Protein AF-A0A958FRI6-F1 (afdb_monomer)

Radius of gyration: 64.49 Å; Cα contacts (8 Å, |Δi|>4): 118; chains: 1; bounding box: 167×29×172 Å

pLDDT: mean 87.48, std 16.34, range [39.34, 98.06]

Nearest PDB structures (foldseek):
  3zx6-assembly1_B  TM=6.715E-01  e=2.397E-08  Archaeoglobus fulgidus DSM 4304
  8c5v-assembly1_I  TM=6.993E-01  e=5.285E-07  Escherichia coli
  3ja6-assembly1_H  TM=6.906E-01  e=2.066E-07  Escherichia coli
  5xg2-assembly1_A  TM=8.105E-01  e=3.377E-01  Pyrococcus yayanosii CH1
  7a0g-assembly1_FFF  TM=5.303E-01  e=4.451E-01  Serratia marcescens

Structure (mmCIF, N/CA/C/O backbone):
data_AF-A0A958FRI6-F1
#
_entry.id   AF-A0A958FRI6-F1
#
loop_
_atom_site.group_PDB
_atom_site.id
_atom_site.type_symbol
_atom_site.label_atom_id
_atom_site.label_alt_id
_atom_site.label_comp_id
_atom_site.label_asym_id
_atom_site.label_entity_id
_atom_site.label_seq_id
_atom_site.pdbx_PDB_ins_code
_atom_site.Cartn_x
_atom_site.Cartn_y
_atom_site.Cartn_z
_atom_site.occupancy
_atom_site.B_iso_or_equiv
_atom_site.auth_seq_id
_atom_site.auth_comp_id
_atom_site.auth_asym_id
_atom_site.auth_atom_id
_atom_site.pdbx_PDB_model_num
ATOM 1 N N . SER A 1 1 ? -9.838 -0.264 24.847 1.00 72.81 1 SER A N 1
ATOM 2 C CA . SER A 1 1 ? -10.302 -0.648 23.496 1.00 72.81 1 SER A CA 1
ATOM 3 C C . SER A 1 1 ? -10.501 0.544 22.576 1.00 72.81 1 SER A C 1
ATOM 5 O O . SER A 1 1 ? -9.939 0.518 21.491 1.00 72.81 1 SER A O 1
ATOM 7 N N . ALA A 1 2 ? -11.212 1.600 23.000 1.00 81.62 2 ALA A N 1
ATOM 8 C CA . ALA A 1 2 ? -11.396 2.811 22.186 1.00 81.62 2 ALA A CA 1
ATOM 9 C C . ALA A 1 2 ? -10.068 3.482 21.772 1.00 81.62 2 ALA A C 1
ATOM 11 O O . ALA A 1 2 ? -9.892 3.835 20.614 1.00 81.62 2 ALA A O 1
ATOM 12 N N . GLU A 1 3 ? -9.088 3.561 22.678 1.00 81.62 3 GLU A N 1
ATOM 13 C CA . GLU A 1 3 ? -7.762 4.127 22.373 1.00 81.62 3 GLU A CA 1
ATOM 14 C C . GLU A 1 3 ? -7.004 3.328 21.295 1.00 81.62 3 GLU A C 1
ATOM 16 O O . GLU A 1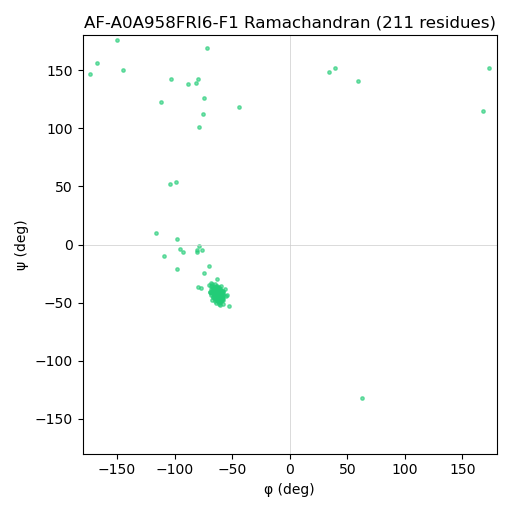 3 ? -6.505 3.900 20.329 1.00 81.62 3 GLU A O 1
ATOM 21 N N . ASN A 1 4 ? -7.007 1.992 21.385 1.00 86.56 4 ASN A N 1
ATOM 22 C CA . ASN A 1 4 ? -6.413 1.127 20.357 1.00 86.56 4 ASN A CA 1
ATOM 23 C C . ASN A 1 4 ? -7.127 1.265 19.004 1.00 86.56 4 ASN A C 1
ATOM 25 O O . ASN A 1 4 ? -6.480 1.195 17.959 1.00 86.56 4 ASN A O 1
ATOM 29 N N . ALA A 1 5 ? -8.449 1.458 19.012 1.00 88.81 5 ALA A N 1
ATOM 30 C CA . ALA A 1 5 ? -9.220 1.694 17.799 1.00 88.81 5 ALA A CA 1
ATOM 31 C C . ALA A 1 5 ? -8.853 3.050 17.171 1.00 88.81 5 ALA A C 1
ATOM 33 O O . ALA A 1 5 ? -8.499 3.087 15.999 1.00 88.81 5 ALA A O 1
ATOM 34 N N . ALA A 1 6 ? -8.793 4.133 17.950 1.00 85.06 6 ALA A N 1
ATOM 35 C CA . ALA A 1 6 ? -8.356 5.446 17.462 1.00 85.06 6 ALA A CA 1
ATOM 36 C C . ALA A 1 6 ? -6.923 5.421 16.888 1.00 85.06 6 ALA A C 1
ATOM 38 O O . ALA A 1 6 ? -6.638 6.004 15.838 1.00 85.06 6 ALA A O 1
ATOM 39 N N . HIS A 1 7 ? -6.014 4.686 17.535 1.00 88.94 7 HIS A N 1
ATOM 40 C CA . HIS A 1 7 ? -4.658 4.494 17.023 1.00 88.94 7 HIS A CA 1
ATOM 41 C C . HIS A 1 7 ? -4.650 3.715 15.695 1.00 88.94 7 HIS A C 1
ATOM 43 O O . HIS A 1 7 ? -3.925 4.063 14.764 1.00 88.94 7 HIS A O 1
ATOM 49 N N . THR A 1 8 ? -5.482 2.679 15.579 1.00 89.75 8 THR A N 1
ATOM 50 C CA . THR A 1 8 ? -5.611 1.874 14.353 1.00 89.75 8 THR A CA 1
ATOM 51 C C . THR A 1 8 ? -6.230 2.679 13.205 1.00 89.75 8 THR A C 1
ATOM 53 O O . THR A 1 8 ? -5.767 2.567 12.073 1.00 89.75 8 THR A O 1
ATOM 56 N N . GLU A 1 9 ? -7.213 3.536 13.486 1.00 86.94 9 GLU A N 1
ATOM 57 C CA . GLU A 1 9 ? -7.795 4.476 12.518 1.00 86.94 9 GLU A CA 1
ATOM 58 C C . GLU A 1 9 ? -6.724 5.420 11.958 1.00 86.94 9 GLU A C 1
ATOM 60 O O . GLU A 1 9 ? -6.588 5.557 10.743 1.00 86.94 9 GLU A O 1
ATOM 65 N N . THR A 1 10 ? -5.902 5.998 12.839 1.00 89.19 10 THR A N 1
ATOM 66 C CA . THR A 1 10 ? -4.797 6.886 12.447 1.00 89.19 10 THR A CA 1
ATOM 67 C C . THR A 1 10 ? -3.789 6.161 11.550 1.00 89.19 10 THR A C 1
ATOM 69 O O . THR A 1 10 ? -3.347 6.700 10.535 1.00 89.19 10 THR A O 1
ATOM 72 N N . ILE A 1 11 ? -3.437 4.914 11.888 1.00 91.44 11 ILE A N 1
ATOM 73 C CA . ILE A 1 11 ? -2.569 4.086 11.040 1.00 91.44 11 ILE A CA 1
ATOM 74 C C . ILE A 1 11 ? -3.212 3.874 9.668 1.00 91.44 11 ILE A C 1
ATOM 76 O O . ILE A 1 11 ? -2.544 4.075 8.659 1.00 91.44 11 ILE A O 1
ATOM 80 N N . ALA A 1 12 ? -4.488 3.492 9.612 1.00 90.62 12 ALA A N 1
ATOM 81 C CA . ALA A 1 12 ? -5.176 3.229 8.351 1.00 90.62 12 ALA A CA 1
ATOM 82 C C . ALA A 1 12 ? -5.229 4.476 7.448 1.00 90.62 12 ALA A C 1
ATOM 84 O O . ALA A 1 12 ? -4.953 4.375 6.253 1.00 90.62 12 ALA A O 1
ATOM 85 N N . GLN A 1 13 ? -5.478 5.660 8.018 1.00 88.94 13 GLN A N 1
ATOM 86 C CA . GLN A 1 13 ? -5.423 6.934 7.292 1.00 88.94 13 GLN A CA 1
ATOM 87 C C . GLN A 1 13 ? -4.023 7.217 6.729 1.00 88.94 13 GLN A C 1
ATOM 89 O O . GLN A 1 13 ? -3.882 7.530 5.547 1.00 88.94 13 GLN A O 1
ATOM 94 N N . ASN A 1 14 ? -2.976 7.041 7.542 1.00 91.44 14 ASN A N 1
ATOM 95 C CA . ASN A 1 14 ? -1.592 7.229 7.098 1.00 91.44 14 ASN A CA 1
ATOM 96 C C . ASN A 1 14 ? -1.201 6.245 5.987 1.00 91.44 14 ASN A C 1
ATOM 98 O O . ASN A 1 14 ? -0.545 6.629 5.020 1.00 91.44 14 ASN A O 1
ATOM 102 N N . VAL A 1 15 ? -1.618 4.980 6.099 1.00 91.81 15 VAL A N 1
ATOM 103 C CA . VAL A 1 15 ? -1.368 3.969 5.065 1.00 91.81 15 VAL A CA 1
ATOM 104 C C . VAL A 1 15 ? -2.102 4.327 3.773 1.00 91.81 15 VAL A C 1
ATOM 106 O O . VAL A 1 15 ? -1.489 4.234 2.714 1.00 91.81 15 VAL A O 1
ATOM 109 N N . SER A 1 16 ? -3.359 4.784 3.839 1.00 90.88 16 SER A N 1
ATOM 110 C CA . SER A 1 16 ? -4.098 5.249 2.654 1.00 90.88 16 SER A CA 1
ATOM 111 C C . SER A 1 16 ? -3.372 6.409 1.963 1.00 90.88 16 SER A C 1
ATOM 113 O O . SER A 1 16 ? -3.114 6.359 0.759 1.00 90.88 16 SER A O 1
ATOM 115 N N . GLN A 1 17 ? -2.918 7.402 2.736 1.00 90.81 17 GLN A N 1
ATOM 116 C CA . GLN A 1 17 ? -2.156 8.532 2.206 1.00 90.81 17 GLN A CA 1
ATOM 117 C C . GLN A 1 17 ? -0.846 8.083 1.540 1.00 90.81 17 GLN A C 1
ATOM 119 O O . GLN A 1 17 ? -0.533 8.513 0.430 1.00 90.81 17 GLN A O 1
ATOM 124 N N . HIS A 1 18 ? -0.078 7.202 2.186 1.00 91.50 18 HIS A N 1
ATOM 125 C CA . HIS A 1 18 ? 1.163 6.669 1.618 1.00 91.50 18 HIS A CA 1
ATOM 126 C C . HIS A 1 18 ? 0.915 5.827 0.362 1.00 91.50 18 HIS A C 1
ATOM 128 O O . HIS A 1 18 ? 1.682 5.918 -0.595 1.00 91.50 18 HIS A O 1
ATOM 134 N N . ALA A 1 19 ? -0.152 5.030 0.344 1.00 91.25 19 ALA A N 1
ATOM 135 C CA . ALA A 1 19 ? -0.536 4.238 -0.815 1.00 91.25 19 ALA A CA 1
ATOM 136 C C . ALA A 1 19 ? -0.968 5.130 -1.990 1.00 91.25 19 ALA A C 1
ATOM 138 O O . ALA A 1 19 ? -0.608 4.838 -3.127 1.00 91.25 19 ALA A O 1
ATOM 139 N N . SER A 1 20 ? -1.659 6.244 -1.718 1.00 90.31 20 SER A N 1
ATOM 140 C CA . SER A 1 20 ? -2.021 7.253 -2.722 1.00 90.31 20 SER A CA 1
ATOM 141 C C . SER A 1 20 ? -0.782 7.872 -3.374 1.00 90.31 20 SER A C 1
ATOM 143 O O . SER A 1 20 ? -0.617 7.808 -4.593 1.00 90.31 20 SER A O 1
ATOM 145 N N . VAL A 1 21 ? 0.164 8.355 -2.558 1.00 93.38 21 VAL A N 1
ATOM 146 C CA . VAL A 1 21 ? 1.451 8.893 -3.039 1.00 93.38 21 VAL A CA 1
ATOM 147 C C . VAL A 1 21 ? 2.243 7.831 -3.813 1.00 93.38 21 VAL A C 1
ATOM 149 O O . VAL A 1 21 ? 2.833 8.120 -4.854 1.00 93.38 21 VAL A O 1
ATOM 152 N N . GLY A 1 22 ? 2.231 6.580 -3.344 1.00 93.19 22 GLY A N 1
ATOM 153 C CA . GLY A 1 22 ? 2.825 5.450 -4.059 1.00 93.19 22 GLY A CA 1
ATOM 154 C C . GLY A 1 22 ? 2.177 5.212 -5.427 1.00 93.19 22 GLY A C 1
ATOM 155 O O . GLY A 1 22 ? 2.884 4.980 -6.406 1.00 93.19 22 GLY A O 1
ATOM 156 N N . GLY A 1 23 ? 0.851 5.329 -5.518 1.00 92.44 23 GLY A N 1
ATOM 157 C CA . GLY A 1 23 ? 0.100 5.224 -6.768 1.00 92.44 23 GLY A CA 1
ATOM 158 C C . GLY A 1 23 ? 0.472 6.316 -7.768 1.00 92.44 23 GLY A C 1
ATOM 159 O O . GLY A 1 23 ? 0.722 6.022 -8.938 1.00 92.44 23 GLY A O 1
ATOM 160 N N . GLU A 1 24 ? 0.603 7.561 -7.311 1.00 92.44 24 GLU A N 1
ATOM 161 C CA . GLU A 1 24 ? 1.083 8.670 -8.143 1.00 92.44 24 GLU A CA 1
ATOM 162 C C . GLU A 1 24 ? 2.504 8.422 -8.671 1.00 92.44 24 GLU A C 1
ATOM 164 O O . GLU A 1 24 ? 2.761 8.597 -9.865 1.00 92.44 24 GLU A O 1
ATOM 169 N N . ALA A 1 25 ? 3.418 7.950 -7.819 1.00 94.94 25 ALA A N 1
ATOM 170 C CA . ALA A 1 25 ? 4.788 7.623 -8.215 1.00 94.94 25 ALA A CA 1
ATOM 171 C C . ALA A 1 25 ? 4.845 6.496 -9.265 1.00 94.94 25 ALA A C 1
ATOM 173 O O . ALA A 1 25 ? 5.645 6.543 -10.207 1.00 94.94 25 ALA A O 1
ATOM 174 N N . VAL A 1 26 ? 3.967 5.495 -9.152 1.00 95.25 26 VAL A N 1
ATOM 175 C CA . VAL A 1 26 ? 3.823 4.433 -10.157 1.00 95.25 26 VAL A CA 1
ATOM 176 C C . VAL A 1 26 ? 3.342 5.010 -11.492 1.00 95.25 26 VAL A C 1
ATOM 178 O O . VAL A 1 26 ? 3.937 4.712 -12.529 1.00 95.25 26 VAL A O 1
ATOM 181 N N . MET A 1 27 ? 2.341 5.898 -11.491 1.00 92.19 27 MET A N 1
ATOM 182 C CA . MET A 1 27 ? 1.876 6.560 -12.720 1.00 92.19 27 MET A CA 1
ATOM 183 C C . MET A 1 27 ? 2.968 7.415 -13.379 1.00 92.19 27 MET A C 1
ATOM 185 O O . MET A 1 27 ? 3.132 7.387 -14.602 1.00 92.19 27 MET A O 1
ATOM 189 N N . GLN A 1 28 ? 3.757 8.140 -12.583 1.00 94.69 28 GLN A N 1
ATOM 190 C CA . GLN A 1 28 ? 4.915 8.886 -13.084 1.00 94.69 28 GLN A CA 1
ATOM 191 C C . GLN A 1 28 ? 5.957 7.954 -13.714 1.00 94.69 28 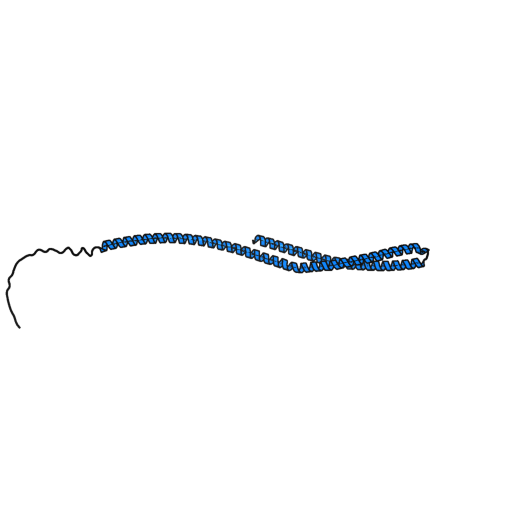GLN A C 1
ATOM 193 O O . GLN A 1 28 ? 6.491 8.257 -14.782 1.00 94.69 28 GLN A O 1
ATOM 198 N N . THR A 1 29 ? 6.193 6.791 -13.105 1.00 94.38 29 THR A N 1
ATOM 199 C CA . THR A 1 29 ? 7.113 5.774 -13.631 1.00 94.38 29 THR A CA 1
ATOM 200 C C . THR A 1 29 ? 6.635 5.225 -14.977 1.00 94.38 29 THR A C 1
ATOM 202 O O . THR A 1 29 ? 7.437 5.103 -15.904 1.00 94.38 29 THR A O 1
ATOM 205 N N . VAL A 1 30 ? 5.333 4.958 -15.133 1.00 94.81 30 VAL A N 1
ATOM 206 C CA . VAL A 1 30 ? 4.741 4.544 -16.421 1.00 94.81 30 VAL A CA 1
ATOM 207 C C . VAL A 1 30 ? 4.965 5.610 -17.493 1.00 94.81 30 VAL A C 1
ATOM 209 O O . VAL A 1 30 ? 5.387 5.287 -18.604 1.00 94.81 30 VAL A O 1
ATOM 212 N N . SER A 1 31 ? 4.729 6.884 -17.165 1.00 95.50 31 SER A N 1
ATOM 213 C CA . SER A 1 31 ? 4.961 8.000 -18.090 1.00 95.50 31 SER A CA 1
ATOM 214 C C . SER A 1 31 ? 6.427 8.075 -18.536 1.00 95.50 31 SER A C 1
ATOM 216 O O . SER A 1 31 ? 6.714 8.105 -19.735 1.00 95.50 31 SER A O 1
ATOM 218 N N . ALA A 1 32 ? 7.364 7.999 -17.585 1.00 95.88 32 ALA A N 1
ATOM 219 C CA . ALA A 1 32 ? 8.796 8.004 -17.871 1.00 95.88 32 ALA A CA 1
ATOM 220 C C . ALA A 1 32 ? 9.221 6.805 -18.738 1.00 95.88 32 ALA A C 1
ATOM 222 O O . ALA A 1 32 ? 9.984 6.966 -19.689 1.00 95.88 32 ALA A O 1
ATOM 223 N N . MET A 1 33 ? 8.690 5.608 -18.471 1.00 95.25 33 MET A N 1
ATOM 224 C CA . MET A 1 33 ? 8.969 4.417 -19.282 1.00 95.25 33 MET A CA 1
ATOM 225 C C . MET A 1 33 ? 8.445 4.551 -20.714 1.00 95.25 33 MET A C 1
ATOM 227 O O . MET A 1 33 ? 9.135 4.154 -21.653 1.00 95.25 33 MET A O 1
ATOM 231 N N . ARG A 1 34 ? 7.270 5.159 -20.917 1.00 95.06 34 ARG A N 1
ATOM 232 C CA . ARG A 1 34 ? 6.753 5.458 -22.265 1.00 95.06 34 ARG A CA 1
ATOM 233 C C . ARG A 1 34 ? 7.661 6.437 -23.011 1.00 95.06 34 ARG A C 1
ATOM 235 O O . ARG A 1 34 ? 7.893 6.267 -24.209 1.00 95.06 34 ARG A O 1
ATOM 242 N N . GLU A 1 35 ? 8.216 7.427 -22.314 1.00 96.56 35 GLU A N 1
ATOM 243 C CA . GLU A 1 35 ? 9.197 8.341 -22.902 1.00 96.56 35 GLU A CA 1
ATOM 244 C C . GLU A 1 35 ? 10.494 7.613 -23.284 1.00 96.56 35 GLU A C 1
ATOM 246 O O . GLU A 1 35 ? 11.027 7.84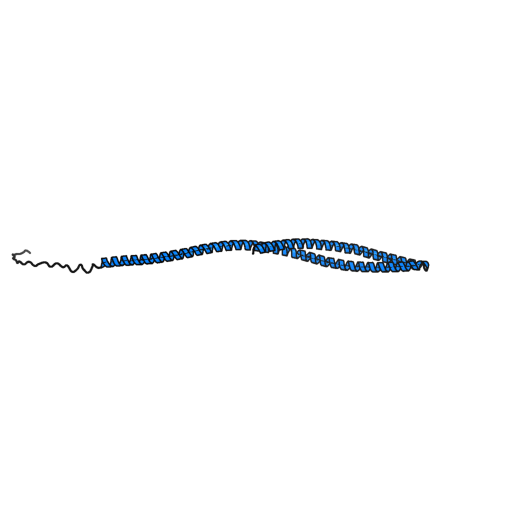3 -24.371 1.00 96.56 35 GLU A O 1
ATOM 251 N N . ILE A 1 36 ? 10.970 6.691 -22.439 1.00 95.50 36 ILE A N 1
ATOM 252 C CA . ILE A 1 36 ? 12.134 5.846 -22.736 1.00 95.50 36 ILE A CA 1
ATOM 253 C C . ILE A 1 36 ? 11.891 5.040 -24.014 1.00 95.50 36 ILE A C 1
ATOM 255 O O . ILE A 1 36 ? 12.704 5.134 -24.930 1.00 95.50 36 ILE A O 1
ATOM 259 N N . VAL A 1 37 ? 10.764 4.330 -24.132 1.00 96.12 37 VAL A N 1
ATOM 260 C CA . VAL A 1 37 ? 10.422 3.558 -25.345 1.00 96.12 37 VAL A CA 1
ATOM 261 C C . VAL A 1 37 ? 10.450 4.446 -26.593 1.00 96.12 37 VAL A C 1
ATOM 263 O O . VAL A 1 37 ? 11.038 4.083 -27.612 1.00 96.12 37 VAL A O 1
ATOM 266 N N . SER A 1 38 ? 9.880 5.652 -26.505 1.00 96.25 38 SER A N 1
ATOM 267 C CA . SER A 1 38 ? 9.892 6.619 -27.608 1.00 96.25 38 SER A CA 1
ATOM 268 C C . SER A 1 38 ? 11.318 7.027 -28.008 1.00 96.25 38 SER A C 1
ATOM 270 O O . SER A 1 38 ? 11.690 6.939 -29.182 1.00 96.25 38 SER A O 1
ATOM 272 N N . LYS A 1 39 ? 12.168 7.402 -27.040 1.00 96.75 39 LYS A N 1
ATOM 273 C CA . LYS A 1 39 ? 13.563 7.788 -27.317 1.00 96.75 39 LYS A CA 1
ATOM 274 C C . LYS A 1 39 ? 14.396 6.623 -27.855 1.00 96.75 39 LYS A C 1
ATOM 276 O O . LYS A 1 39 ? 15.193 6.818 -28.771 1.00 96.75 39 LYS A O 1
ATOM 281 N N . ILE A 1 40 ? 14.213 5.417 -27.325 1.00 97.12 40 ILE A N 1
ATOM 282 C CA . ILE A 1 40 ? 14.937 4.223 -27.772 1.00 97.12 40 ILE A CA 1
ATOM 283 C C . ILE A 1 40 ? 14.518 3.828 -29.192 1.00 97.12 40 ILE A C 1
ATOM 285 O O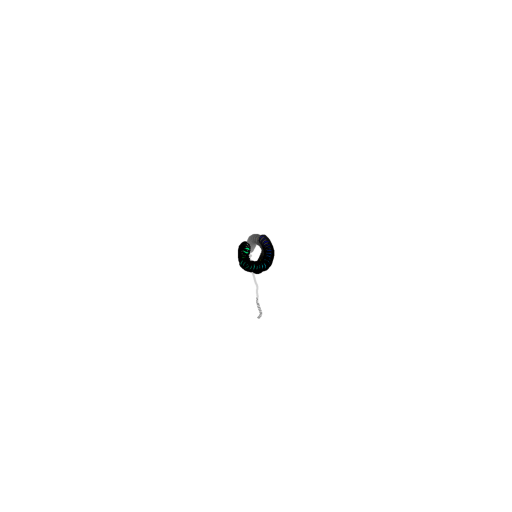 . ILE A 1 40 ? 15.374 3.440 -29.987 1.00 97.12 40 ILE A O 1
ATOM 289 N N . SER A 1 41 ? 13.245 4.007 -29.564 1.00 96.31 41 SER A N 1
ATOM 290 C CA . SER A 1 41 ? 12.793 3.822 -30.949 1.00 96.31 41 SER A CA 1
ATOM 291 C C . SER A 1 41 ? 13.541 4.739 -31.927 1.00 96.31 41 SER A C 1
ATOM 293 O O . SER A 1 41 ? 13.965 4.283 -32.989 1.00 96.31 41 SER A O 1
ATOM 295 N N . ILE A 1 42 ? 13.770 6.006 -31.557 1.00 97.38 42 ILE A N 1
ATOM 296 C CA . ILE A 1 42 ? 14.567 6.950 -32.361 1.00 97.38 42 ILE A CA 1
ATOM 297 C C . ILE A 1 42 ? 16.022 6.473 -32.468 1.00 97.38 42 ILE A C 1
ATOM 299 O O . ILE A 1 42 ? 16.599 6.487 -33.552 1.00 97.38 42 ILE A O 1
ATOM 303 N N . ILE A 1 43 ? 16.619 5.999 -31.370 1.00 97.00 43 ILE A N 1
ATOM 304 C CA . ILE A 1 43 ? 17.987 5.450 -31.381 1.00 97.00 43 ILE A CA 1
ATOM 305 C C . ILE A 1 43 ? 18.084 4.222 -32.297 1.00 97.00 43 ILE A C 1
ATOM 307 O O . ILE A 1 43 ? 19.046 4.101 -33.056 1.00 97.00 43 ILE A O 1
ATOM 311 N N . GLY A 1 44 ? 17.083 3.338 -32.276 1.00 97.06 44 GLY A N 1
ATOM 312 C CA . GLY A 1 44 ? 17.001 2.196 -33.186 1.00 97.06 44 GLY A CA 1
ATOM 313 C C . GLY A 1 44 ? 16.924 2.620 -34.656 1.00 97.06 44 GLY A C 1
ATOM 314 O O . GLY A 1 44 ? 17.582 2.021 -35.510 1.00 97.06 44 GLY A O 1
ATOM 315 N N . GLU A 1 45 ? 16.182 3.689 -34.961 1.00 97.25 45 GLU A N 1
ATOM 316 C CA . GLU A 1 45 ? 16.136 4.258 -36.309 1.00 97.25 45 GLU A CA 1
ATOM 317 C C . GLU A 1 45 ? 17.482 4.861 -36.734 1.00 97.25 45 GLU A C 1
ATOM 319 O O . GLU A 1 45 ? 17.939 4.590 -37.848 1.00 97.25 45 GLU A O 1
ATOM 324 N N . ILE A 1 46 ? 18.148 5.611 -35.850 1.00 97.56 46 ILE A N 1
ATOM 325 C CA . ILE A 1 46 ? 19.489 6.159 -36.101 1.00 97.56 46 ILE A CA 1
ATOM 326 C C . ILE A 1 46 ? 20.472 5.021 -36.385 1.00 97.56 46 ILE A C 1
ATOM 328 O O . ILE A 1 46 ? 21.176 5.064 -37.389 1.00 97.56 46 ILE A O 1
ATOM 332 N N . ALA A 1 47 ? 20.474 3.963 -35.569 1.00 97.94 47 ALA A N 1
ATOM 333 C CA . ALA A 1 47 ? 21.328 2.796 -35.782 1.00 97.94 47 ALA A CA 1
ATOM 334 C C . ALA A 1 47 ? 21.074 2.150 -37.156 1.00 97.94 47 ALA A C 1
ATOM 336 O O . ALA A 1 47 ? 22.016 1.850 -37.890 1.00 97.94 47 ALA A O 1
ATOM 337 N N . ARG A 1 48 ? 19.807 2.017 -37.570 1.00 97.25 48 ARG A N 1
ATOM 338 C CA . ARG A 1 48 ? 19.447 1.518 -38.906 1.00 97.25 48 ARG A CA 1
ATOM 339 C C . ARG A 1 48 ? 19.962 2.432 -40.025 1.00 97.25 48 ARG A C 1
ATOM 341 O O . ARG A 1 48 ? 20.469 1.935 -41.029 1.00 97.25 48 ARG A O 1
ATOM 348 N N . GLN A 1 49 ? 19.847 3.752 -39.876 1.00 98.00 49 GLN A N 1
ATOM 349 C CA . GLN A 1 49 ? 20.373 4.718 -40.847 1.00 98.00 49 GLN A CA 1
ATOM 350 C C . GLN A 1 49 ? 21.905 4.655 -40.934 1.00 98.00 49 GLN A C 1
ATOM 352 O O . GLN A 1 49 ? 22.452 4.603 -42.035 1.00 98.00 49 GLN A O 1
ATOM 357 N N . THR A 1 50 ? 22.601 4.573 -39.797 1.00 97.81 50 THR A N 1
ATOM 358 C CA . THR A 1 50 ? 24.059 4.391 -39.736 1.00 97.81 50 THR A CA 1
ATOM 359 C C . THR A 1 50 ? 24.488 3.090 -40.410 1.00 97.81 50 THR A C 1
ATOM 361 O O . THR A 1 50 ? 25.464 3.088 -41.157 1.00 97.81 50 THR A O 1
ATOM 364 N N . ASN A 1 51 ? 23.736 2.003 -40.219 1.00 96.62 51 ASN A N 1
ATOM 365 C CA . ASN A 1 51 ? 23.987 0.724 -40.883 1.00 96.62 51 ASN A CA 1
ATOM 366 C C . ASN A 1 51 ? 23.901 0.848 -42.417 1.00 96.62 51 ASN A C 1
ATOM 368 O O . ASN A 1 51 ? 24.773 0.359 -43.136 1.00 96.62 51 ASN A O 1
ATOM 372 N N . LEU A 1 52 ? 22.892 1.564 -42.930 1.00 96.31 52 LEU A N 1
ATOM 373 C CA . LEU A 1 52 ? 22.751 1.830 -44.368 1.00 96.31 52 LEU A CA 1
ATOM 374 C C . LEU A 1 52 ? 23.868 2.733 -44.913 1.00 96.31 52 LEU A C 1
ATOM 376 O O . LEU A 1 52 ? 24.382 2.484 -46.002 1.00 96.31 52 LEU A O 1
ATOM 380 N N . LEU A 1 53 ? 24.285 3.753 -44.158 1.00 96.56 53 LEU A N 1
ATOM 381 C CA . LEU A 1 53 ? 25.410 4.614 -44.540 1.00 96.56 53 LEU A CA 1
ATOM 382 C C . LEU A 1 53 ? 26.729 3.833 -44.583 1.00 96.56 53 LEU A C 1
ATOM 384 O O . LEU A 1 53 ? 27.501 3.987 -45.527 1.00 96.56 53 LEU A O 1
ATOM 388 N N . ALA A 1 54 ? 26.964 2.959 -43.603 1.00 97.06 54 ALA A N 1
ATOM 389 C CA . ALA A 1 54 ? 28.137 2.094 -43.555 1.00 97.06 54 ALA A CA 1
ATOM 390 C C . ALA A 1 54 ? 28.162 1.093 -44.719 1.00 97.06 54 ALA A C 1
ATOM 392 O O . ALA A 1 54 ? 29.213 0.860 -45.313 1.00 97.06 54 ALA A O 1
ATOM 393 N N . LEU A 1 55 ? 27.001 0.550 -45.100 1.00 95.12 55 LEU A N 1
ATOM 394 C CA . LEU A 1 55 ? 26.872 -0.294 -46.285 1.00 95.12 55 LEU A CA 1
ATOM 395 C C . LEU A 1 55 ? 27.247 0.468 -47.565 1.00 95.12 55 LEU A C 1
ATOM 397 O O . LEU A 1 55 ? 28.039 -0.034 -48.360 1.00 95.12 55 LEU A O 1
ATOM 401 N N . ASN A 1 56 ? 26.736 1.688 -47.740 1.00 95.69 56 ASN A N 1
ATOM 402 C CA . ASN A 1 56 ? 27.079 2.528 -48.891 1.00 95.69 56 ASN A CA 1
ATOM 403 C C . ASN A 1 56 ? 28.578 2.863 -48.923 1.00 95.69 56 ASN A C 1
ATOM 405 O O . ASN A 1 56 ? 29.204 2.783 -49.979 1.00 95.69 56 ASN A O 1
ATOM 409 N N . ALA A 1 57 ? 29.176 3.169 -47.767 1.00 95.50 57 ALA A N 1
ATOM 410 C CA . ALA A 1 57 ? 30.612 3.412 -47.652 1.00 95.50 57 ALA A CA 1
ATOM 411 C C . ALA A 1 57 ? 31.446 2.169 -48.007 1.00 95.50 57 ALA A C 1
ATOM 413 O O . ALA A 1 57 ? 32.469 2.289 -48.678 1.00 95.50 57 ALA A O 1
ATOM 414 N N . ALA A 1 58 ? 31.001 0.972 -47.614 1.00 94.31 58 ALA A N 1
ATOM 415 C CA . ALA A 1 58 ? 31.657 -0.281 -47.982 1.00 94.31 58 ALA A CA 1
ATOM 416 C C . ALA A 1 58 ? 31.597 -0.545 -49.499 1.00 94.31 58 ALA A C 1
ATOM 418 O O . ALA A 1 58 ? 32.587 -0.992 -50.080 1.00 94.31 58 ALA A O 1
ATOM 419 N N . ILE A 1 59 ? 30.468 -0.232 -50.148 1.00 93.94 59 ILE A N 1
ATOM 420 C CA . ILE A 1 59 ? 30.307 -0.343 -51.608 1.00 93.94 59 ILE A CA 1
ATOM 421 C C . ILE A 1 59 ? 31.255 0.624 -52.329 1.00 93.94 59 ILE A C 1
ATOM 423 O O . ILE A 1 59 ? 31.966 0.216 -53.249 1.00 93.94 59 ILE A O 1
ATOM 427 N N . GLU A 1 60 ? 31.317 1.884 -51.896 1.00 94.19 60 GLU A N 1
ATOM 428 C CA . GLU A 1 60 ? 32.183 2.884 -52.532 1.00 94.19 60 GLU A CA 1
ATOM 429 C C . GLU A 1 60 ? 33.674 2.580 -52.296 1.00 94.19 60 GLU A C 1
ATOM 431 O O . GLU A 1 60 ? 34.495 2.716 -53.202 1.00 94.19 60 GLU A O 1
ATOM 436 N N . ALA A 1 61 ? 34.028 2.062 -51.115 1.00 94.50 61 ALA A N 1
ATOM 437 C CA . ALA A 1 61 ? 35.377 1.584 -50.824 1.00 94.50 61 ALA A CA 1
ATOM 438 C C . ALA A 1 61 ? 35.787 0.407 -51.728 1.00 94.50 61 ALA A C 1
ATOM 440 O O . ALA A 1 61 ? 36.917 0.378 -52.216 1.00 94.50 61 ALA A O 1
ATOM 441 N N . ALA 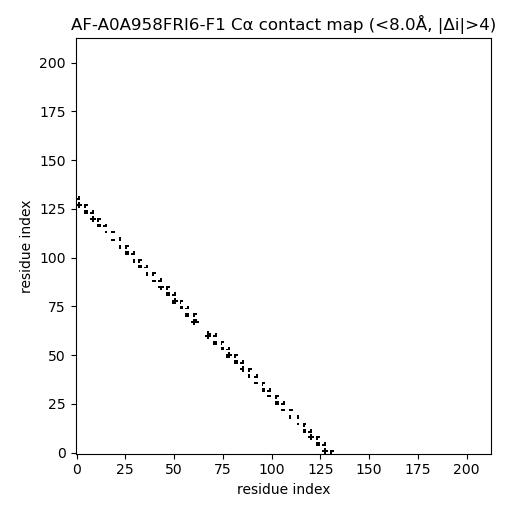A 1 62 ? 34.874 -0.531 -52.005 1.00 92.19 62 ALA A N 1
ATOM 442 C CA . ALA A 1 62 ? 35.117 -1.611 -52.962 1.00 92.19 62 ALA A CA 1
ATOM 443 C C . ALA A 1 62 ? 35.306 -1.077 -54.393 1.00 92.19 62 ALA A C 1
ATOM 445 O O . ALA A 1 62 ? 36.156 -1.571 -55.135 1.00 92.19 62 ALA A O 1
ATOM 446 N N . ARG A 1 63 ? 34.562 -0.029 -54.765 1.00 94.25 63 ARG A N 1
ATOM 447 C CA . ARG A 1 63 ? 34.660 0.634 -56.073 1.00 94.25 63 ARG A CA 1
ATOM 448 C C . ARG A 1 63 ? 35.991 1.367 -56.275 1.00 94.25 63 ARG A C 1
ATOM 450 O O . ARG A 1 63 ? 36.503 1.387 -57.391 1.00 94.25 63 ARG A O 1
ATOM 457 N N . ALA A 1 64 ? 36.565 1.925 -55.209 1.00 93.00 64 ALA A N 1
ATOM 458 C CA . ALA A 1 64 ? 37.863 2.607 -55.223 1.00 93.00 64 ALA A CA 1
ATOM 459 C C . ALA A 1 64 ? 39.083 1.656 -55.268 1.00 93.00 64 ALA A C 1
ATOM 461 O O . ALA A 1 64 ? 40.221 2.121 -55.367 1.00 93.00 64 ALA A O 1
ATOM 462 N N . GLY A 1 65 ? 38.879 0.334 -55.198 1.00 91.06 65 GLY A N 1
ATOM 463 C CA . GLY A 1 65 ? 39.946 -0.664 -55.319 1.00 91.06 65 GLY A CA 1
ATOM 464 C C . GLY A 1 65 ? 41.006 -0.566 -54.211 1.00 91.06 65 GLY A C 1
ATOM 465 O O . GLY A 1 65 ? 40.682 -0.489 -53.027 1.00 91.06 65 GLY A O 1
ATOM 466 N N . GLU A 1 66 ? 42.291 -0.575 -54.584 1.00 90.06 66 GLU A N 1
ATOM 467 C CA . GLU A 1 66 ? 43.434 -0.509 -53.650 1.00 90.06 66 GLU A CA 1
ATOM 468 C C . GLU A 1 66 ? 43.384 0.731 -52.736 1.00 90.06 66 GLU A C 1
ATOM 470 O O . GLU A 1 66 ? 43.648 0.626 -51.537 1.00 90.06 66 GLU A O 1
ATOM 475 N N . SER A 1 67 ? 42.962 1.888 -53.261 1.00 87.56 67 SER A N 1
ATOM 476 C CA . SER A 1 67 ? 42.862 3.144 -52.501 1.00 87.56 67 SER A CA 1
ATOM 477 C C . SER A 1 67 ? 41.734 3.143 -51.458 1.00 87.56 67 SER A C 1
ATOM 479 O O . SER A 1 67 ? 41.755 3.951 -50.532 1.00 87.56 67 SER A O 1
ATOM 481 N N . GLY A 1 68 ? 40.762 2.232 -51.578 1.00 91.62 68 GLY A N 1
ATOM 482 C CA . GLY A 1 68 ? 39.612 2.113 -50.678 1.00 91.62 68 GLY A CA 1
ATOM 483 C C . GLY A 1 68 ? 39.799 1.141 -49.510 1.00 91.62 68 GLY A C 1
ATOM 484 O O . GLY A 1 68 ? 38.944 1.086 -48.627 1.00 91.62 68 GLY A O 1
ATOM 485 N N . ARG A 1 69 ? 40.908 0.385 -49.450 1.00 89.94 69 ARG A N 1
ATOM 486 C CA . ARG A 1 69 ? 41.110 -0.685 -48.449 1.00 89.94 69 ARG A CA 1
ATOM 487 C C . ARG A 1 69 ? 40.952 -0.224 -46.997 1.00 89.94 69 ARG A C 1
ATOM 489 O O . ARG A 1 69 ? 40.308 -0.914 -46.213 1.00 89.94 69 ARG A O 1
ATOM 496 N N . GLY A 1 70 ? 41.507 0.937 -46.643 1.00 90.50 70 GLY A N 1
ATOM 497 C CA . GLY A 1 70 ? 41.376 1.494 -45.291 1.00 90.50 70 GLY A CA 1
ATOM 498 C C . GLY A 1 70 ? 39.933 1.883 -44.950 1.00 90.50 70 GLY A C 1
ATOM 499 O O . GLY A 1 70 ? 39.451 1.588 -43.858 1.00 90.50 70 GLY A O 1
ATOM 500 N N . PHE A 1 71 ? 39.211 2.466 -45.911 1.00 92.69 71 PHE A N 1
ATOM 501 C CA . PHE A 1 71 ? 37.806 2.848 -45.746 1.00 92.69 71 PHE A CA 1
ATOM 502 C C . PHE A 1 71 ? 36.876 1.637 -45.627 1.00 92.69 71 PHE A C 1
ATOM 504 O O . PHE A 1 71 ? 35.919 1.688 -44.859 1.00 92.69 71 PHE A O 1
ATOM 511 N N . ALA A 1 72 ? 37.182 0.529 -46.309 1.00 93.88 72 ALA A N 1
ATOM 512 C CA . ALA A 1 72 ? 36.405 -0.705 -46.208 1.00 93.88 72 ALA A CA 1
ATOM 513 C C . ALA A 1 72 ? 36.416 -1.289 -44.781 1.0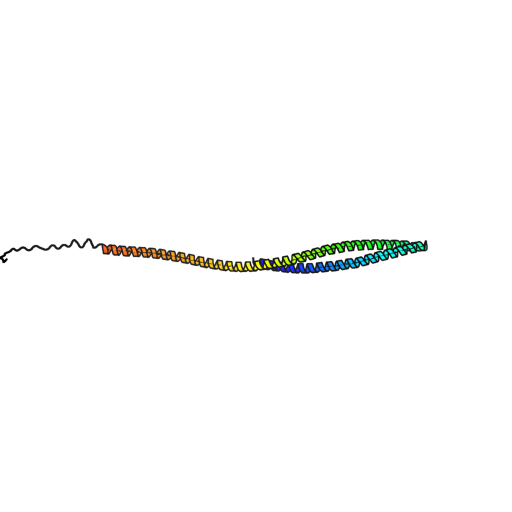0 93.88 72 ALA A C 1
ATOM 515 O O . ALA A 1 72 ? 35.377 -1.730 -44.290 1.00 93.88 72 ALA A O 1
ATOM 516 N N . VAL A 1 73 ? 37.565 -1.248 -44.093 1.00 94.62 73 VAL A N 1
ATOM 517 C CA . VAL A 1 73 ? 37.687 -1.727 -42.703 1.00 94.62 73 VAL A CA 1
ATOM 518 C C . VAL A 1 73 ? 36.885 -0.844 -41.749 1.00 94.62 73 VAL A C 1
ATOM 520 O O . VAL A 1 73 ? 36.134 -1.355 -40.921 1.00 94.62 73 VAL A O 1
ATOM 523 N N . VAL A 1 74 ? 36.989 0.481 -41.898 1.00 96.12 74 VAL A N 1
ATOM 524 C CA . VAL A 1 74 ? 36.214 1.427 -41.080 1.00 96.12 74 VAL A CA 1
ATOM 525 C C . VAL A 1 74 ? 34.713 1.240 -41.311 1.00 96.12 74 VAL A C 1
ATOM 527 O O . VAL A 1 74 ? 33.955 1.169 -40.348 1.00 96.12 74 VAL A O 1
ATOM 530 N N . ALA A 1 75 ? 34.274 1.093 -42.564 1.00 96.81 75 ALA A N 1
ATOM 531 C CA . ALA A 1 75 ? 32.872 0.857 -42.895 1.00 96.81 75 ALA A CA 1
ATOM 532 C C . ALA A 1 75 ? 32.334 -0.440 -42.264 1.00 96.81 75 ALA A C 1
ATOM 534 O O . ALA A 1 75 ? 31.227 -0.442 -41.727 1.00 96.81 75 ALA A O 1
ATOM 535 N N . ALA A 1 76 ? 33.120 -1.521 -42.261 1.00 95.69 76 ALA A N 1
ATOM 536 C CA . ALA A 1 76 ? 32.743 -2.772 -41.604 1.00 95.69 76 ALA A CA 1
ATOM 537 C C . ALA A 1 76 ? 32.600 -2.619 -40.077 1.00 95.69 76 ALA A C 1
ATOM 539 O O . ALA A 1 76 ? 31.641 -3.137 -39.501 1.00 95.69 76 ALA A O 1
ATOM 540 N N . GLU A 1 77 ? 33.498 -1.875 -39.423 1.00 97.38 77 GLU A N 1
ATOM 541 C CA . GLU A 1 77 ? 33.423 -1.646 -37.974 1.00 97.38 77 GLU A CA 1
ATOM 542 C C . GLU A 1 77 ? 32.235 -0.745 -37.598 1.00 97.38 77 GLU A C 1
ATOM 544 O O . GLU A 1 77 ? 31.502 -1.051 -36.657 1.00 97.38 77 GLU A O 1
ATOM 549 N N . VAL A 1 78 ? 31.970 0.314 -38.377 1.00 97.81 78 VAL A N 1
ATOM 550 C CA . VAL A 1 78 ? 30.784 1.173 -38.192 1.00 97.81 78 VAL A CA 1
ATOM 551 C C . VAL A 1 78 ? 29.499 0.366 -38.373 1.00 97.81 78 VAL A C 1
ATOM 553 O O . VAL A 1 78 ? 28.568 0.507 -37.581 1.00 97.81 78 VAL A O 1
ATOM 556 N N . ARG A 1 79 ? 29.451 -0.517 -39.376 1.00 97.25 79 ARG A N 1
ATOM 557 C CA . ARG A 1 79 ? 28.307 -1.402 -39.614 1.00 97.25 79 ARG A CA 1
ATOM 558 C C . ARG A 1 79 ? 28.058 -2.330 -38.424 1.00 97.25 79 ARG A C 1
ATOM 560 O O . ARG A 1 79 ? 26.942 -2.405 -37.919 1.00 97.25 79 ARG A O 1
ATOM 567 N N . LYS A 1 80 ? 29.111 -2.983 -37.927 1.00 97.44 80 LYS A N 1
ATOM 568 C CA . LYS A 1 80 ? 29.042 -3.866 -36.756 1.00 97.44 80 LYS A CA 1
ATOM 569 C C . LYS A 1 80 ? 28.593 -3.115 -35.499 1.00 97.44 80 LYS A C 1
ATOM 571 O O . LYS A 1 80 ? 27.817 -3.651 -34.710 1.00 97.44 80 LYS A O 1
ATOM 576 N N . LEU A 1 81 ? 29.059 -1.880 -35.302 1.00 97.50 81 LEU A N 1
ATOM 577 C CA . LEU A 1 81 ? 28.616 -1.036 -34.193 1.00 97.50 81 LEU A CA 1
ATOM 578 C C . LEU A 1 81 ? 27.128 -0.684 -34.317 1.00 97.50 81 LEU A C 1
ATOM 580 O O . LEU A 1 81 ? 26.401 -0.792 -33.334 1.00 97.50 81 LEU A O 1
ATOM 584 N N . ALA A 1 82 ? 26.667 -0.338 -35.520 1.00 97.94 82 ALA A N 1
ATOM 585 C CA . ALA A 1 82 ? 25.267 -0.030 -35.790 1.00 97.94 82 ALA A CA 1
ATOM 586 C C . ALA A 1 82 ? 24.338 -1.235 -35.542 1.00 97.94 82 ALA A C 1
ATOM 588 O O . ALA A 1 82 ? 23.315 -1.089 -34.876 1.00 97.94 82 ALA A O 1
ATOM 589 N N . GLU A 1 83 ? 24.719 -2.434 -35.996 1.00 97.31 83 GLU A N 1
ATOM 590 C CA . GLU A 1 83 ? 23.982 -3.680 -35.728 1.00 97.31 83 GLU A CA 1
ATOM 591 C C . GLU A 1 83 ? 23.900 -3.968 -34.213 1.00 97.31 83 GLU A C 1
ATOM 593 O O . GLU A 1 83 ? 22.829 -4.288 -33.693 1.00 97.31 83 GLU A O 1
ATOM 598 N N . ARG A 1 84 ? 25.000 -3.767 -33.470 1.00 97.81 84 ARG A N 1
ATOM 599 C CA . ARG A 1 84 ? 25.017 -3.901 -32.001 1.00 97.81 84 ARG A CA 1
ATOM 600 C C . ARG A 1 84 ? 24.128 -2.871 -31.302 1.00 97.81 84 ARG A C 1
ATOM 602 O O . ARG A 1 84 ? 23.412 -3.231 -30.372 1.00 97.81 84 ARG A O 1
ATOM 609 N N . SER A 1 85 ? 24.159 -1.609 -31.732 1.00 97.69 85 SER A N 1
ATOM 610 C CA . SER A 1 85 ? 23.292 -0.557 -31.187 1.00 97.69 85 SER A CA 1
ATOM 611 C C . SER A 1 85 ? 21.814 -0.852 -31.432 1.00 97.69 85 SER A C 1
ATOM 613 O O . SER A 1 85 ? 20.995 -0.615 -30.548 1.00 97.69 85 SER A O 1
ATOM 615 N N . GLN A 1 86 ? 21.471 -1.404 -32.598 1.00 96.81 86 GLN A N 1
ATOM 616 C CA . GLN A 1 86 ? 20.100 -1.791 -32.915 1.00 96.81 86 GLN A CA 1
ATOM 617 C C . GLN A 1 86 ? 19.606 -2.940 -32.024 1.00 96.81 86 GLN A C 1
ATOM 619 O O . GLN A 1 86 ? 18.485 -2.874 -31.525 1.00 96.81 86 GLN A O 1
ATOM 624 N N . ALA A 1 87 ? 20.439 -3.959 -31.791 1.00 97.06 87 ALA A N 1
ATOM 625 C CA . ALA A 1 87 ? 20.104 -5.064 -30.890 1.00 97.06 87 ALA A CA 1
ATOM 626 C C . ALA A 1 87 ? 19.866 -4.570 -29.452 1.00 97.06 87 ALA A C 1
ATOM 628 O O . ALA A 1 87 ? 18.821 -4.853 -28.871 1.00 97.06 87 ALA A O 1
ATOM 629 N N . ALA A 1 88 ? 20.772 -3.736 -28.926 1.00 97.38 88 ALA A N 1
ATOM 630 C CA . ALA A 1 88 ? 20.633 -3.153 -27.591 1.00 97.38 88 ALA A CA 1
ATOM 631 C C . ALA A 1 88 ? 19.376 -2.272 -27.457 1.00 97.38 88 ALA A C 1
ATOM 633 O O . ALA A 1 88 ? 18.684 -2.327 -26.443 1.00 97.38 88 ALA A O 1
ATOM 634 N N . ALA A 1 89 ? 19.043 -1.481 -28.483 1.00 97.31 89 ALA A N 1
ATOM 635 C CA . ALA A 1 89 ? 17.800 -0.711 -28.501 1.00 97.31 89 ALA A CA 1
ATOM 636 C C . ALA A 1 89 ? 16.556 -1.623 -28.471 1.00 97.31 89 ALA A C 1
ATOM 638 O O . ALA A 1 89 ? 15.573 -1.302 -27.804 1.00 97.31 89 ALA A O 1
ATOM 639 N N . GLY A 1 90 ? 16.604 -2.773 -29.151 1.00 96.38 90 GLY A N 1
ATOM 640 C CA . GLY A 1 90 ? 15.556 -3.794 -29.090 1.00 96.38 90 GLY A CA 1
ATOM 641 C C . GLY A 1 90 ? 15.362 -4.360 -27.681 1.00 96.38 90 GLY A C 1
ATOM 642 O O . GLY A 1 90 ? 14.241 -4.357 -27.178 1.00 96.38 90 GLY A O 1
ATOM 643 N N . GLU A 1 91 ? 16.451 -4.762 -27.022 1.00 96.94 91 GLU A N 1
ATOM 644 C CA . GLU A 1 91 ? 16.423 -5.297 -25.652 1.00 96.94 91 GLU A CA 1
ATOM 645 C C . GLU A 1 91 ? 15.869 -4.279 -24.643 1.00 96.94 91 GLU A C 1
ATOM 647 O O . GLU A 1 91 ? 15.030 -4.617 -23.808 1.00 96.94 91 GLU A O 1
ATOM 652 N N . ILE A 1 92 ? 16.281 -3.007 -24.740 1.00 96.19 92 ILE A N 1
ATOM 653 C CA . ILE A 1 92 ? 15.762 -1.951 -23.858 1.00 96.19 92 ILE A CA 1
ATOM 654 C C . ILE A 1 92 ? 14.259 -1.752 -24.082 1.00 96.19 92 ILE A C 1
ATOM 656 O O . ILE A 1 92 ? 13.516 -1.643 -23.109 1.00 96.19 92 ILE A O 1
ATOM 660 N N . ASN A 1 93 ? 13.794 -1.736 -25.336 1.00 95.81 93 ASN A N 1
ATOM 661 C CA . ASN A 1 93 ? 12.367 -1.609 -25.635 1.00 95.81 93 ASN A CA 1
ATOM 662 C C . ASN A 1 93 ? 11.544 -2.752 -25.031 1.00 95.81 93 ASN A C 1
ATOM 664 O O . ASN A 1 93 ? 10.482 -2.494 -24.469 1.00 95.81 93 ASN A O 1
ATOM 668 N N . GLU A 1 94 ? 12.031 -3.991 -25.112 1.00 95.50 94 GLU A N 1
ATOM 669 C CA . GLU A 1 94 ? 11.360 -5.152 -24.521 1.00 95.50 94 GLU A CA 1
ATOM 670 C C . GLU A 1 94 ? 11.258 -5.026 -22.993 1.00 95.50 94 GLU A C 1
ATOM 672 O O . GLU A 1 94 ? 10.173 -5.161 -22.422 1.00 95.50 94 GLU A O 1
ATOM 677 N N . VAL A 1 95 ? 12.366 -4.691 -22.324 1.00 96.25 95 VAL A N 1
ATOM 678 C CA . VAL A 1 95 ? 12.390 -4.504 -20.865 1.00 96.25 95 VAL A CA 1
ATOM 679 C C . VAL A 1 95 ? 11.494 -3.340 -20.439 1.00 96.25 95 VAL A C 1
ATOM 681 O O . VAL A 1 95 ? 10.715 -3.473 -19.495 1.00 96.25 95 VAL A O 1
ATOM 684 N N . SER A 1 96 ? 11.551 -2.205 -21.137 1.00 95.75 96 SER A N 1
ATOM 685 C CA . SER A 1 96 ? 10.703 -1.048 -20.844 1.00 95.75 96 SER A CA 1
ATOM 686 C C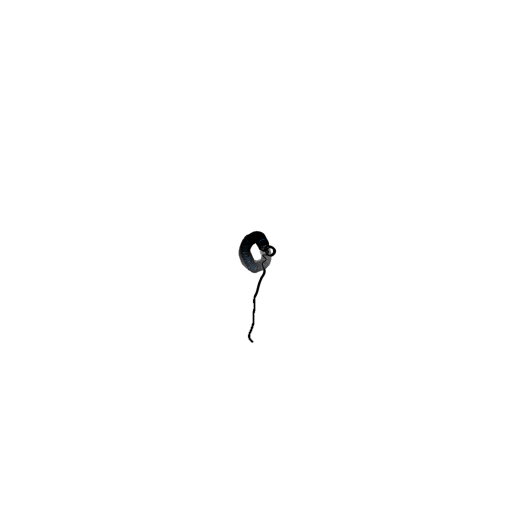 . SER A 1 96 ? 9.218 -1.344 -21.062 1.00 95.75 96 SER A C 1
ATOM 688 O O . SER A 1 96 ? 8.402 -0.935 -20.236 1.00 95.75 96 SER A O 1
ATOM 690 N N . ALA A 1 97 ? 8.854 -2.089 -22.109 1.00 93.69 97 ALA A N 1
ATOM 691 C CA . ALA A 1 97 ? 7.473 -2.509 -22.344 1.00 93.69 97 ALA A CA 1
ATOM 692 C C . ALA A 1 97 ? 6.957 -3.421 -21.221 1.00 93.69 97 ALA A C 1
ATOM 694 O O . ALA A 1 97 ? 5.867 -3.196 -20.693 1.00 93.69 97 ALA A O 1
ATOM 695 N N . ASN A 1 98 ? 7.765 -4.392 -20.788 1.00 95.81 98 ASN A N 1
ATOM 696 C CA . ASN A 1 98 ? 7.423 -5.256 -19.657 1.00 95.81 98 ASN A CA 1
ATOM 697 C C . ASN A 1 98 ? 7.257 -4.456 -18.353 1.00 95.81 98 ASN A C 1
ATOM 699 O O . ASN A 1 98 ? 6.312 -4.687 -17.598 1.00 95.81 98 ASN A O 1
ATOM 703 N N . ASN A 1 99 ? 8.125 -3.471 -18.107 1.00 95.69 99 ASN A N 1
ATOM 704 C CA . ASN A 1 99 ? 8.032 -2.607 -16.930 1.00 95.69 99 ASN A CA 1
ATOM 705 C C . ASN A 1 99 ? 6.753 -1.760 -16.917 1.00 95.69 99 ASN A C 1
ATOM 707 O O . ASN A 1 99 ? 6.182 -1.563 -15.845 1.00 95.69 99 ASN A O 1
ATOM 711 N N . ILE A 1 100 ? 6.282 -1.292 -18.080 1.00 96.31 100 ILE A N 1
ATOM 712 C CA . ILE A 1 100 ? 4.999 -0.580 -18.190 1.00 96.31 100 ILE A CA 1
ATOM 713 C C . ILE A 1 100 ? 3.858 -1.479 -17.707 1.00 96.31 100 ILE A C 1
ATOM 715 O O . ILE A 1 100 ? 3.097 -1.057 -16.843 1.00 96.31 100 ILE A O 1
ATOM 719 N N . VAL A 1 101 ? 3.787 -2.728 -18.180 1.00 95.38 101 VAL A N 1
ATOM 720 C CA . VAL A 1 101 ? 2.732 -3.680 -17.782 1.00 95.38 101 VAL A CA 1
ATOM 721 C C . VAL A 1 101 ? 2.757 -3.956 -16.276 1.00 95.38 101 VAL A C 1
ATOM 723 O O . VAL A 1 101 ? 1.714 -3.981 -15.622 1.00 95.38 101 VAL A O 1
ATOM 726 N N . ILE A 1 102 ? 3.947 -4.150 -15.700 1.00 95.56 102 ILE A N 1
ATOM 727 C CA . ILE A 1 102 ? 4.104 -4.396 -14.258 1.00 95.56 102 ILE A CA 1
ATOM 728 C C . ILE A 1 102 ? 3.652 -3.176 -13.447 1.00 95.56 102 ILE A C 1
ATOM 730 O O . ILE A 1 102 ? 2.927 -3.325 -12.462 1.00 95.56 102 ILE A O 1
ATOM 734 N N . ALA A 1 103 ? 4.065 -1.978 -13.858 1.00 95.62 103 ALA A N 1
ATOM 735 C CA . ALA A 1 103 ? 3.715 -0.741 -13.177 1.00 95.62 103 ALA A CA 1
ATOM 736 C C . ALA A 1 103 ? 2.213 -0.429 -13.294 1.00 95.62 103 ALA A C 1
ATOM 738 O O . ALA A 1 103 ? 1.593 -0.078 -12.296 1.00 95.62 103 ALA A O 1
ATOM 739 N N . GLU A 1 104 ? 1.595 -0.635 -14.459 1.00 93.56 104 GLU A N 1
ATOM 740 C CA . GLU A 1 104 ? 0.144 -0.485 -14.638 1.00 93.56 104 GLU A CA 1
ATOM 741 C C . GLU A 1 104 ? -0.628 -1.435 -13.713 1.00 93.56 104 GLU A C 1
ATOM 743 O O . GLU A 1 104 ? -1.509 -0.992 -12.978 1.00 93.56 104 GLU A O 1
ATOM 748 N N . LYS A 1 105 ? -0.220 -2.707 -13.628 1.00 94.56 105 LYS A N 1
ATOM 749 C CA . LYS A 1 105 ? -0.828 -3.682 -12.709 1.00 94.56 105 LYS A CA 1
ATOM 750 C C . LYS A 1 105 ? -0.667 -3.298 -11.233 1.00 94.56 105 LYS A C 1
ATOM 752 O O . LYS A 1 105 ? -1.579 -3.510 -10.428 1.00 94.56 105 LYS A O 1
ATOM 757 N N . ALA A 1 106 ? 0.487 -2.748 -10.854 1.00 93.94 106 ALA A N 1
ATOM 758 C CA . ALA A 1 106 ? 0.700 -2.226 -9.506 1.00 93.94 106 ALA A CA 1
ATOM 759 C C . ALA A 1 106 ? -0.226 -1.031 -9.219 1.00 93.94 106 ALA A C 1
ATOM 761 O O . ALA A 1 106 ? -0.839 -0.978 -8.154 1.00 93.94 106 ALA A O 1
ATOM 762 N N . GLY A 1 107 ? -0.383 -0.122 -10.187 1.00 93.00 107 GLY A N 1
ATOM 763 C CA . GLY A 1 107 ? -1.305 1.011 -10.108 1.00 93.00 107 GLY A CA 1
ATOM 764 C C . GLY A 1 107 ? -2.766 0.579 -9.962 1.00 93.00 107 GLY A C 1
ATOM 765 O O . GLY A 1 107 ? -3.456 1.070 -9.072 1.00 93.00 107 GLY A O 1
ATOM 766 N N . GLU A 1 108 ? -3.219 -0.392 -10.759 1.00 92.25 108 GLU A N 1
ATOM 767 C CA . GLU A 1 108 ? -4.563 -0.977 -10.636 1.00 92.25 108 GLU A CA 1
ATOM 768 C C . GLU A 1 108 ? -4.784 -1.587 -9.248 1.00 92.25 108 GLU A C 1
ATOM 770 O O . GLU A 1 108 ? -5.798 -1.334 -8.603 1.00 92.25 108 GLU A O 1
ATOM 775 N N . THR A 1 109 ? -3.808 -2.348 -8.746 1.00 92.94 109 THR A N 1
ATOM 776 C CA . THR A 1 109 ? -3.897 -2.977 -7.419 1.00 92.94 109 THR A CA 1
ATOM 777 C C . THR A 1 109 ? -4.039 -1.929 -6.313 1.00 92.94 109 THR A C 1
ATOM 779 O O . THR A 1 109 ? -4.858 -2.094 -5.410 1.00 92.94 109 THR A O 1
ATOM 782 N N . LEU A 1 110 ? -3.290 -0.825 -6.394 1.00 91.12 110 LEU A N 1
ATOM 783 C CA . LEU A 1 110 ? -3.427 0.292 -5.457 1.00 91.12 110 LEU A CA 1
ATOM 784 C C . LEU A 1 110 ? -4.815 0.939 -5.550 1.00 91.12 110 LEU A C 1
ATOM 786 O O . LEU A 1 110 ? -5.415 1.229 -4.518 1.00 91.12 110 LEU A O 1
ATOM 790 N N . GLN A 1 111 ? -5.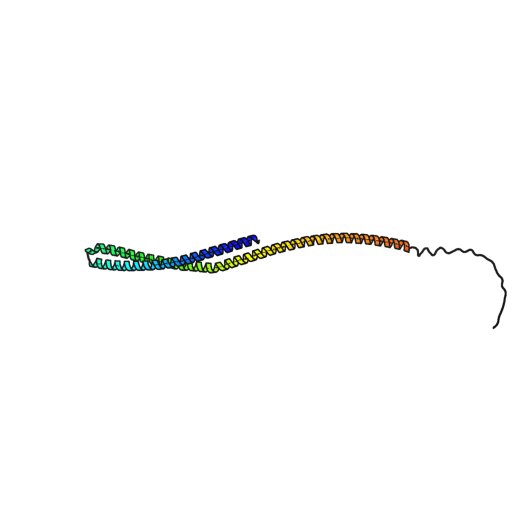364 1.084 -6.758 1.00 88.44 111 GLN A N 1
ATOM 791 C CA . GLN A 1 111 ? -6.703 1.637 -6.978 1.00 88.44 111 GLN A CA 1
ATOM 792 C C . GLN A 1 111 ? -7.817 0.774 -6.356 1.00 88.44 111 GLN A C 1
ATOM 794 O O . GLN A 1 111 ? -8.828 1.316 -5.913 1.00 88.44 111 GLN A O 1
ATOM 799 N N . PHE A 1 112 ? -7.619 -0.546 -6.257 1.00 89.81 112 PHE A N 1
ATOM 800 C CA . PHE A 1 112 ? -8.525 -1.446 -5.531 1.00 89.81 112 PHE A CA 1
ATOM 801 C C . PHE A 1 112 ? -8.318 -1.433 -4.012 1.00 89.81 112 PHE A C 1
ATOM 803 O O . PHE A 1 112 ? -9.285 -1.553 -3.264 1.00 89.81 112 PHE A O 1
ATOM 810 N N . ILE A 1 113 ? -7.074 -1.309 -3.542 1.00 90.69 113 ILE A N 1
ATOM 811 C CA . ILE A 1 113 ? -6.752 -1.392 -2.110 1.00 90.69 113 ILE A CA 1
ATOM 812 C C . ILE A 1 113 ? -7.115 -0.104 -1.362 1.00 90.69 113 ILE A C 1
ATOM 814 O O . ILE A 1 113 ? -7.573 -0.190 -0.224 1.00 90.69 113 ILE A O 1
ATOM 818 N N . LEU A 1 114 ? -6.935 1.076 -1.968 1.00 91.00 114 LEU A N 1
ATOM 819 C CA . LEU A 1 114 ? -7.213 2.359 -1.305 1.00 91.00 114 LEU A CA 1
ATOM 820 C C . LEU A 1 114 ? -8.634 2.426 -0.704 1.00 91.00 114 LEU A C 1
ATOM 822 O O . LEU A 1 114 ? -8.742 2.664 0.501 1.00 91.00 114 LEU A O 1
ATOM 826 N N . PRO A 1 115 ? -9.712 2.139 -1.466 1.00 91.31 115 PRO A N 1
ATOM 827 C CA . PRO A 1 115 ? -11.074 2.152 -0.928 1.00 91.31 115 PRO A CA 1
ATOM 828 C C . PRO A 1 115 ? -11.291 1.158 0.223 1.00 91.31 115 PRO A C 1
ATOM 830 O O . PRO A 1 115 ? -12.021 1.444 1.172 1.00 91.31 115 PRO A O 1
ATOM 833 N N . GLU A 1 116 ? -10.648 -0.012 0.173 1.00 92.81 116 GLU A N 1
ATOM 834 C CA . GLU A 1 116 ? -10.753 -1.028 1.228 1.00 92.81 116 GLU A CA 1
ATOM 835 C C . GLU A 1 116 ? -10.047 -0.586 2.520 1.00 92.81 116 GLU A C 1
ATOM 837 O O . GLU A 1 116 ? -10.537 -0.851 3.622 1.00 92.81 116 GLU A O 1
ATOM 842 N N . ILE A 1 117 ? -8.931 0.142 2.412 1.00 91.81 117 ILE A N 1
ATOM 843 C CA . ILE A 1 117 ? -8.246 0.737 3.569 1.00 91.81 117 ILE A CA 1
ATOM 844 C C . ILE A 1 117 ? -9.097 1.850 4.183 1.00 91.81 117 ILE A C 1
ATOM 846 O O . ILE A 1 117 ? -9.247 1.888 5.404 1.00 91.81 117 ILE A O 1
ATOM 850 N N . GLU A 1 118 ? -9.698 2.716 3.366 1.00 89.06 118 GLU A N 1
ATOM 851 C CA . GLU A 1 118 ? -10.614 3.762 3.844 1.00 89.06 118 GLU A CA 1
ATOM 852 C C . GLU A 1 118 ? -11.823 3.164 4.570 1.00 89.06 118 GLU A C 1
ATOM 854 O O . GLU A 1 118 ? -12.172 3.585 5.674 1.00 89.06 118 GLU A O 1
ATOM 859 N N . LYS A 1 119 ? -12.420 2.113 4.000 1.00 91.62 119 LYS A N 1
ATOM 860 C CA . LYS A 1 119 ? -13.518 1.377 4.631 1.00 91.62 119 LYS A CA 1
ATOM 861 C C . LYS A 1 119 ? -13.088 0.724 5.942 1.00 91.62 119 LYS A C 1
ATOM 863 O O . LYS A 1 119 ? -13.845 0.736 6.911 1.00 91.62 119 LYS A O 1
ATOM 868 N N . THR A 1 120 ? -11.874 0.182 5.996 1.00 90.94 120 THR A N 1
ATOM 869 C CA . THR A 1 120 ? -11.302 -0.375 7.229 1.00 90.94 120 THR A CA 1
ATOM 870 C C . THR A 1 120 ? -11.126 0.710 8.293 1.00 90.94 120 THR A C 1
ATOM 872 O O . THR A 1 120 ? -11.507 0.489 9.441 1.00 90.94 120 THR A O 1
ATOM 875 N N . ALA A 1 121 ? -10.619 1.892 7.925 1.00 90.31 121 ALA A N 1
ATOM 876 C CA . ALA A 1 121 ? -10.491 3.030 8.835 1.00 90.31 121 ALA A CA 1
ATOM 877 C C . ALA A 1 121 ? -11.856 3.451 9.407 1.00 90.31 121 ALA A C 1
ATOM 879 O O . ALA A 1 121 ? -11.992 3.621 10.618 1.00 90.31 121 ALA A O 1
ATOM 880 N N . GLU A 1 122 ? -12.884 3.533 8.559 1.00 90.75 122 GLU A N 1
ATOM 881 C CA . GLU A 1 122 ? -14.247 3.874 8.979 1.00 90.75 122 GLU A CA 1
ATOM 882 C C . GLU A 1 122 ? -14.850 2.826 9.926 1.00 90.75 122 GLU A C 1
ATOM 884 O O . GLU A 1 122 ? -15.441 3.177 10.947 1.00 90.75 122 GLU A O 1
ATOM 889 N N . LEU A 1 123 ? -14.670 1.532 9.646 1.00 91.56 123 LEU A N 1
ATOM 890 C CA . LEU A 1 123 ? -15.132 0.465 10.542 1.00 91.56 123 LEU A CA 1
ATOM 891 C C . LEU A 1 123 ? -14.455 0.548 11.913 1.00 91.56 123 LEU A C 1
ATOM 893 O O . LEU A 1 123 ? -15.105 0.397 12.947 1.00 91.56 123 LEU A O 1
ATOM 897 N N . VAL A 1 124 ? -13.153 0.824 11.937 1.00 91.44 124 VAL A N 1
ATOM 898 C CA . VAL A 1 124 ? -12.396 0.999 13.179 1.00 91.44 124 VAL A CA 1
ATOM 899 C C . VAL A 1 124 ? -12.876 2.232 13.952 1.00 91.44 124 VAL A C 1
ATOM 901 O O . VAL A 1 124 ? -13.032 2.159 15.175 1.00 91.44 124 VAL A O 1
ATOM 904 N N . ARG A 1 125 ? -13.195 3.331 13.260 1.00 89.62 125 ARG A N 1
ATOM 905 C CA . ARG A 1 125 ? -13.803 4.525 13.863 1.00 89.62 125 ARG A CA 1
ATOM 906 C C . ARG A 1 125 ? -15.138 4.193 14.530 1.00 89.62 125 ARG A C 1
ATOM 908 O O . ARG A 1 125 ? -15.364 4.560 15.684 1.00 89.62 125 ARG A O 1
ATOM 915 N N . GLN A 1 126 ? -15.999 3.433 13.851 1.00 91.50 126 GLN A N 1
ATOM 916 C CA . GLN A 1 126 ? -17.274 2.972 14.411 1.00 91.50 126 GLN A CA 1
ATOM 917 C C . GLN A 1 126 ? -17.077 2.079 15.643 1.00 91.50 126 GLN A C 1
ATOM 919 O O . GLN A 1 126 ? -17.780 2.250 16.638 1.00 91.50 126 GLN A O 1
ATOM 924 N N . ILE A 1 127 ? -16.081 1.185 15.629 1.00 90.00 127 ILE A N 1
ATOM 925 C CA . ILE A 1 127 ? -15.717 0.363 16.794 1.00 90.00 127 ILE A CA 1
ATOM 926 C C . ILE A 1 127 ? -15.258 1.237 17.965 1.00 90.00 127 ILE A C 1
ATOM 928 O O . ILE A 1 127 ? -15.616 0.952 19.109 1.00 90.00 127 ILE A O 1
ATOM 932 N N . SER A 1 128 ? -14.482 2.294 17.708 1.00 89.12 128 SER A N 1
ATOM 933 C CA . SER A 1 128 ? -14.029 3.230 18.744 1.00 89.12 128 SER A CA 1
ATOM 934 C C . SER A 1 128 ? -15.207 3.924 19.430 1.00 89.12 128 SER A C 1
ATOM 936 O O . SER A 1 128 ? -15.303 3.915 20.660 1.00 89.12 128 SER A O 1
ATOM 938 N N . ILE A 1 129 ? -16.148 4.441 18.633 1.00 90.62 129 ILE A N 1
ATOM 939 C CA . ILE A 1 129 ? -17.369 5.098 19.118 1.00 90.62 129 ILE A CA 1
ATOM 940 C C . ILE A 1 129 ? -18.216 4.115 19.933 1.00 90.62 129 ILE A C 1
ATOM 942 O O . ILE A 1 129 ? -18.534 4.397 21.087 1.00 90.62 129 ILE A O 1
ATOM 946 N N . ALA A 1 130 ? -18.504 2.933 19.380 1.00 92.62 130 ALA A N 1
ATOM 947 C CA . ALA A 1 130 ? -19.279 1.900 20.066 1.00 92.62 130 ALA A CA 1
ATOM 948 C C . ALA A 1 130 ? -18.604 1.438 21.369 1.00 92.62 130 ALA A C 1
ATOM 950 O O . ALA A 1 130 ? -19.270 1.233 22.380 1.00 92.62 130 ALA A O 1
ATOM 951 N N . SER A 1 131 ? -17.271 1.327 21.381 1.00 92.69 131 SER A N 1
ATOM 952 C CA . SER A 1 131 ? -16.507 0.987 22.588 1.00 92.69 131 SER A CA 1
ATOM 953 C C . SER A 1 131 ? -16.613 2.074 23.659 1.00 92.69 131 SER A C 1
ATOM 955 O O . SER A 1 131 ? -16.670 1.759 24.847 1.00 92.69 131 SER A O 1
ATOM 957 N N . SER A 1 132 ? -16.615 3.348 23.258 1.00 90.12 132 SER A N 1
ATOM 958 C CA . SER A 1 132 ? -16.788 4.471 24.182 1.00 90.12 132 SER A CA 1
ATOM 959 C C . SER A 1 132 ? -18.194 4.476 24.784 1.00 90.12 132 SER A C 1
ATOM 961 O O . SER A 1 132 ? -18.324 4.566 26.004 1.00 90.12 132 SER A O 1
ATOM 963 N N . GLU A 1 133 ? -19.226 4.280 23.962 1.00 93.19 133 GLU A N 1
ATOM 964 C CA . GLU A 1 133 ? -20.617 4.172 24.412 1.00 93.19 133 GLU A CA 1
ATOM 965 C C . GLU A 1 133 ? -20.826 2.971 25.345 1.00 93.19 133 GLU A C 1
ATOM 967 O O . GLU A 1 133 ? -21.421 3.103 26.416 1.00 93.19 133 GLU A O 1
ATOM 972 N N . GLN A 1 134 ? -20.257 1.814 25.001 1.00 93.94 134 GLN A N 1
ATOM 973 C CA . GLN A 1 134 ? -20.294 0.624 25.846 1.00 93.94 134 GLN A CA 1
ATOM 974 C C . GLN A 1 134 ? -19.617 0.869 27.201 1.00 93.94 134 GLN A C 1
ATOM 976 O O . GLN A 1 134 ? -20.135 0.431 28.227 1.00 93.94 134 GLN A O 1
ATOM 981 N N . SER A 1 135 ? -18.492 1.593 27.227 1.00 93.19 135 SER A N 1
ATOM 982 C CA . SER A 1 135 ? -17.818 1.966 28.477 1.00 93.19 135 SER A CA 1
ATOM 983 C C . SER A 1 135 ? -18.726 2.815 29.368 1.00 93.19 135 SER A C 1
ATOM 985 O O . SER A 1 135 ? -18.876 2.516 30.552 1.00 93.19 135 SER A O 1
ATOM 987 N N . SER A 1 136 ? -19.395 3.825 28.803 1.00 94.31 136 SER A N 1
ATOM 988 C CA . SER A 1 136 ? -20.364 4.644 29.542 1.00 94.31 136 SER A CA 1
ATOM 989 C C . SER A 1 136 ? -21.572 3.833 30.025 1.00 94.31 136 SER A C 1
ATOM 991 O O . SER A 1 136 ? -22.024 4.015 31.156 1.00 94.31 136 SER A O 1
ATOM 993 N N . GLY A 1 137 ? -22.072 2.896 29.215 1.00 96.56 137 GLY A N 1
ATOM 994 C CA . GLY A 1 137 ? -23.147 1.982 29.611 1.00 96.56 137 GLY A CA 1
ATOM 995 C C . GLY A 1 137 ? -22.749 1.077 30.781 1.00 96.56 137 GLY A C 1
ATOM 996 O O . GLY A 1 137 ? -23.521 0.900 31.723 1.00 96.56 137 GLY A O 1
ATOM 997 N N . ILE A 1 138 ? -21.517 0.561 30.780 1.00 96.19 138 ILE A N 1
ATOM 998 C CA . ILE A 1 138 ? -20.979 -0.245 31.885 1.00 96.19 138 ILE A CA 1
ATOM 999 C C . ILE A 1 138 ? -20.885 0.578 33.175 1.00 96.19 138 ILE A C 1
ATOM 1001 O O . ILE A 1 138 ? -21.235 0.070 34.240 1.00 96.19 138 ILE A O 1
ATOM 1005 N N . GLU A 1 139 ? -20.476 1.848 33.109 1.00 96.62 139 GLU A N 1
ATOM 1006 C CA . GLU A 1 139 ? -20.463 2.726 34.288 1.00 96.62 139 GLU A CA 1
ATOM 1007 C C . GLU A 1 139 ? -21.866 2.935 34.875 1.00 96.62 139 GLU A C 1
ATOM 1009 O O . GLU A 1 139 ? -22.037 2.919 36.096 1.00 96.62 139 GLU A O 1
ATOM 1014 N N . GLN A 1 140 ? -22.884 3.104 34.027 1.00 96.88 140 GLN A N 1
ATOM 1015 C CA . GLN A 1 140 ? -24.274 3.219 34.478 1.00 96.88 140 GLN A CA 1
ATOM 1016 C C . GLN A 1 140 ? -24.778 1.924 35.122 1.00 96.88 140 GLN A C 1
ATOM 1018 O O . GLN A 1 140 ? -25.395 1.975 36.186 1.00 96.88 140 GLN A O 1
ATOM 1023 N N . ILE A 1 141 ? -24.469 0.768 34.527 1.00 97.62 141 ILE A N 1
ATOM 1024 C CA . ILE A 1 141 ? -24.795 -0.544 35.102 1.00 97.62 141 ILE A CA 1
ATOM 1025 C C . ILE A 1 141 ? -24.126 -0.705 36.470 1.00 97.62 141 ILE A C 1
ATOM 1027 O O . ILE A 1 141 ? -24.774 -1.134 37.420 1.00 97.62 141 ILE A O 1
ATOM 1031 N N . ASN A 1 142 ? -22.856 -0.318 36.601 1.00 97.25 142 ASN A N 1
ATOM 1032 C CA . ASN A 1 142 ? -22.135 -0.413 37.867 1.00 97.25 142 ASN A CA 1
ATOM 1033 C C . ASN A 1 142 ? -22.806 0.434 38.964 1.00 97.25 142 ASN A C 1
ATOM 1035 O O . ASN A 1 142 ? -23.054 -0.062 40.061 1.00 97.25 142 ASN A O 1
ATOM 1039 N N . LYS A 1 143 ? -23.207 1.670 38.637 1.00 97.75 143 LYS A N 1
ATOM 1040 C CA . LYS A 1 143 ? -23.973 2.533 39.554 1.00 97.75 143 LYS A CA 1
ATOM 1041 C C . LYS A 1 143 ? -25.310 1.909 39.957 1.00 97.75 143 LYS A C 1
ATOM 1043 O O . LYS A 1 143 ? -25.657 1.934 41.134 1.00 97.75 143 LYS A O 1
ATOM 1048 N N . ALA A 1 144 ? -26.044 1.328 39.008 1.00 97.62 144 ALA A N 1
ATOM 1049 C CA . ALA A 1 144 ? -27.310 0.657 39.295 1.00 97.62 144 ALA A CA 1
ATOM 1050 C C . ALA A 1 144 ? -27.119 -0.562 40.215 1.00 97.62 144 ALA A C 1
ATOM 1052 O O . ALA A 1 144 ? -27.909 -0.760 41.134 1.00 97.62 144 ALA A O 1
ATOM 1053 N N . ILE A 1 145 ? -26.047 -1.339 40.023 1.00 97.69 145 ILE A N 1
ATOM 1054 C CA . ILE A 1 145 ? -25.701 -2.469 40.897 1.00 97.69 145 ILE A CA 1
ATOM 1055 C C . ILE A 1 145 ? -25.396 -1.987 42.320 1.00 97.69 145 ILE A C 1
ATOM 1057 O O . ILE A 1 145 ? -25.889 -2.583 43.271 1.00 97.69 145 ILE A O 1
ATOM 1061 N N . GLN A 1 146 ? -24.644 -0.895 42.482 1.00 97.94 146 GLN A N 1
ATOM 1062 C CA . GLN A 1 146 ? -24.365 -0.321 43.806 1.00 97.94 146 GLN A CA 1
ATOM 1063 C C . GLN A 1 146 ? -25.642 0.156 44.515 1.00 97.94 146 GLN A C 1
ATOM 1065 O O . GLN A 1 146 ? -25.825 -0.095 45.704 1.00 97.94 146 GLN A O 1
ATOM 1070 N N . GLN A 1 147 ? -26.553 0.808 43.788 1.00 97.31 147 GLN A N 1
ATOM 1071 C CA . GLN A 1 147 ? -27.855 1.215 44.330 1.00 97.31 147 GLN A CA 1
ATOM 1072 C C . GLN A 1 147 ? -28.723 0.010 44.706 1.00 97.31 147 GLN A C 1
ATOM 1074 O O . GLN A 1 147 ? -29.405 0.027 45.729 1.00 97.31 147 GLN A O 1
ATOM 1079 N N . PHE A 1 148 ? -28.693 -1.040 43.887 1.00 97.38 148 PHE A N 1
ATOM 1080 C CA . PHE A 1 148 ? -29.417 -2.275 44.153 1.00 97.38 148 PHE A CA 1
ATOM 1081 C C . PHE A 1 148 ? -28.879 -2.990 45.396 1.00 97.38 148 PHE A C 1
ATOM 1083 O O . PHE A 1 148 ? -29.670 -3.437 46.223 1.00 97.38 148 PHE A O 1
ATOM 1090 N N . ASP A 1 149 ? -27.557 -3.030 45.576 1.00 98.06 149 ASP A N 1
ATOM 1091 C CA . ASP A 1 149 ? -26.924 -3.563 46.786 1.00 98.06 149 ASP A CA 1
ATOM 1092 C C . ASP A 1 149 ? -27.372 -2.793 48.039 1.00 98.06 149 ASP A C 1
ATOM 1094 O O . ASP A 1 149 ? -27.792 -3.394 49.027 1.00 98.06 149 ASP A O 1
ATOM 1098 N N . GLN A 1 150 ? -27.414 -1.459 47.967 1.00 97.56 150 GLN A N 1
ATOM 1099 C CA . GLN A 1 150 ? -27.919 -0.627 49.061 1.00 97.56 150 GLN A CA 1
ATOM 1100 C C . GLN A 1 150 ? -29.395 -0.915 49.384 1.00 97.56 150 GLN A C 1
ATOM 1102 O O . GLN A 1 150 ? -29.762 -1.023 50.555 1.00 97.56 150 GLN A O 1
ATOM 1107 N N . ALA A 1 151 ? -30.243 -1.084 48.366 1.00 97.69 151 ALA A N 1
ATOM 1108 C CA . ALA A 1 151 ? -31.647 -1.441 48.557 1.00 97.69 151 ALA A CA 1
ATOM 1109 C C . ALA A 1 151 ? -31.815 -2.848 49.159 1.00 97.69 151 ALA A C 1
ATOM 1111 O O . ALA A 1 151 ? -32.688 -3.049 50.002 1.00 97.69 151 ALA A O 1
ATOM 1112 N N . ILE A 1 152 ? -30.972 -3.816 48.777 1.00 97.75 152 ILE A N 1
ATOM 1113 C CA . ILE A 1 152 ? -30.948 -5.153 49.390 1.00 97.75 152 ILE A CA 1
ATOM 1114 C C . ILE A 1 152 ? -30.586 -5.056 50.872 1.00 97.75 152 ILE A C 1
ATOM 1116 O O . ILE A 1 152 ? -31.281 -5.647 51.699 1.00 97.75 152 ILE A O 1
ATOM 1120 N N . GLN A 1 153 ? -29.543 -4.299 51.220 1.00 97.62 153 GLN A N 1
ATOM 1121 C CA . GLN A 1 153 ? -29.137 -4.112 52.615 1.00 97.62 153 GLN A CA 1
ATOM 1122 C C . GLN A 1 153 ? -30.244 -3.444 53.439 1.00 97.62 153 GLN A C 1
ATOM 1124 O O . GLN A 1 153 ? -30.536 -3.879 54.552 1.00 97.62 153 GLN A O 1
ATOM 1129 N N . GLN A 1 154 ? -30.914 -2.435 52.876 1.00 97.69 154 GLN A N 1
ATOM 1130 C CA . GLN A 1 154 ? -32.049 -1.785 53.528 1.00 97.69 154 GLN A CA 1
ATOM 1131 C C . GLN A 1 154 ? -33.232 -2.744 53.713 1.00 97.69 154 GLN A C 1
ATOM 1133 O O . GLN A 1 154 ? -33.807 -2.794 54.796 1.00 97.69 154 GLN A O 1
ATOM 1138 N N . ASN A 1 155 ? -33.564 -3.546 52.698 1.00 96.94 155 ASN A N 1
ATOM 1139 C CA . ASN A 1 155 ? -34.621 -4.552 52.797 1.00 96.94 155 ASN A CA 1
ATOM 1140 C C . ASN A 1 155 ? -34.310 -5.613 53.860 1.00 96.94 155 ASN A C 1
ATOM 1142 O O . ASN A 1 155 ? -35.218 -6.030 54.575 1.00 96.94 155 ASN A O 1
ATOM 1146 N N . ALA A 1 156 ? -33.049 -6.035 53.982 1.00 97.50 156 ALA A N 1
ATOM 1147 C CA . ALA A 1 156 ? -32.624 -6.961 55.028 1.00 97.50 156 ALA A CA 1
ATOM 1148 C C . ALA A 1 156 ? -32.810 -6.347 56.425 1.00 97.50 156 ALA A C 1
ATOM 1150 O O . ALA A 1 156 ? -33.445 -6.966 57.276 1.00 97.50 156 ALA A O 1
ATOM 1151 N N . ALA A 1 157 ? -32.359 -5.105 56.634 1.00 97.19 157 ALA A N 1
ATOM 1152 C CA . ALA A 1 157 ? -32.533 -4.398 57.904 1.00 97.19 157 ALA A CA 1
ATOM 1153 C C . ALA A 1 157 ? -34.016 -4.198 58.265 1.00 97.19 157 ALA A C 1
ATOM 1155 O O . ALA A 1 157 ? -34.424 -4.458 59.394 1.00 97.19 157 ALA A O 1
ATOM 1156 N N . SER A 1 158 ? -34.852 -3.800 57.301 1.00 97.44 158 SER A N 1
ATOM 1157 C CA . SER A 1 158 ? -36.296 -3.674 57.521 1.00 97.44 158 SER A CA 1
ATOM 1158 C C . SER A 1 158 ? -36.966 -5.018 57.815 1.00 97.44 158 SER A C 1
ATOM 1160 O O . SER A 1 158 ? -37.911 -5.063 58.597 1.00 97.44 158 SER A O 1
ATOM 1162 N N . ALA A 1 159 ? -36.497 -6.120 57.222 1.00 97.81 159 ALA A N 1
ATOM 1163 C CA . ALA A 1 159 ? -36.998 -7.455 57.540 1.00 97.81 159 ALA A CA 1
ATOM 1164 C C . ALA A 1 159 ? -36.607 -7.893 58.963 1.00 97.81 159 ALA A C 1
ATOM 1166 O O . ALA A 1 159 ? -37.427 -8.496 59.657 1.00 97.81 159 ALA A O 1
ATOM 1167 N N . GLU A 1 160 ? -35.394 -7.560 59.417 1.00 97.06 160 GLU A N 1
ATOM 1168 C CA . GLU A 1 160 ? -34.963 -7.775 60.803 1.00 97.06 160 GLU A CA 1
ATOM 1169 C C . GLU A 1 160 ? -35.812 -6.961 61.789 1.00 97.06 160 GLU A C 1
ATOM 1171 O O . GLU A 1 160 ? -36.324 -7.517 62.763 1.00 97.06 160 GLU A O 1
ATOM 1176 N N . GLU A 1 161 ? -36.034 -5.674 61.508 1.00 96.81 161 GLU A N 1
ATOM 1177 C CA . GLU A 1 161 ? -36.880 -4.797 62.324 1.00 96.81 161 GLU A CA 1
ATOM 1178 C C . GLU A 1 161 ? -38.329 -5.306 62.377 1.00 96.81 161 GLU A C 1
ATOM 1180 O O . GLU A 1 161 ? -38.904 -5.437 63.457 1.00 96.81 161 GLU A O 1
ATOM 1185 N N . LEU A 1 162 ? -38.894 -5.705 61.232 1.00 96.94 162 LEU A N 1
ATOM 1186 C CA . LEU A 1 162 ? -40.236 -6.283 61.155 1.00 96.94 162 LEU A CA 1
ATOM 1187 C C . LEU A 1 162 ? -40.344 -7.582 61.968 1.00 96.94 162 LEU A C 1
ATOM 1189 O O . LEU A 1 162 ? -41.346 -7.799 62.652 1.00 96.94 162 LEU A O 1
ATOM 1193 N N . SER A 1 163 ? -39.322 -8.443 61.921 1.00 97.31 163 SER A N 1
ATOM 1194 C CA . SER A 1 163 ? -39.272 -9.671 62.721 1.00 97.31 163 SER A CA 1
ATOM 1195 C C . SER A 1 163 ? -39.222 -9.368 64.223 1.00 97.31 163 SER A C 1
ATOM 1197 O O . SER A 1 163 ? -39.876 -10.055 65.017 1.00 97.31 163 SER A O 1
ATOM 1199 N N . ALA A 1 164 ? -38.481 -8.333 64.628 1.00 96.75 164 ALA A N 1
ATOM 1200 C CA . ALA A 1 164 ? -38.439 -7.876 66.013 1.00 96.75 164 ALA A CA 1
ATOM 1201 C C . ALA A 1 164 ? -39.807 -7.335 66.465 1.00 96.75 164 ALA A C 1
ATOM 1203 O O . ALA A 1 164 ? -40.334 -7.793 67.479 1.00 96.75 164 ALA A O 1
ATOM 1204 N N . SER A 1 165 ? -40.439 -6.461 65.673 1.00 96.38 165 SER A N 1
ATOM 1205 C CA . SER A 1 165 ? -41.784 -5.941 65.959 1.00 96.38 165 SER A CA 1
ATOM 1206 C C . SER A 1 165 ? -42.843 -7.043 66.010 1.00 96.38 165 SER A C 1
ATOM 1208 O O . SER A 1 165 ? -43.724 -7.009 66.865 1.00 96.38 165 SER A O 1
ATOM 1210 N N . ALA A 1 166 ? -42.765 -8.053 65.137 1.00 96.75 166 ALA A N 1
ATOM 1211 C CA . ALA A 1 166 ? -43.666 -9.205 65.182 1.00 96.75 166 ALA A CA 1
ATOM 1212 C C . ALA A 1 166 ? -43.507 -10.008 66.486 1.00 96.75 166 ALA A C 1
ATOM 1214 O O . ALA A 1 166 ? -44.499 -10.467 67.054 1.00 96.75 166 ALA A O 1
ATOM 1215 N N . THR A 1 167 ? -42.275 -10.136 66.988 1.00 95.88 167 THR A N 1
ATOM 1216 C CA . THR A 1 167 ? -41.985 -10.805 68.267 1.00 95.88 167 THR A CA 1
ATOM 1217 C C . THR A 1 167 ? -42.531 -10.007 69.453 1.00 95.88 167 THR A C 1
ATOM 1219 O O . THR A 1 167 ? -43.136 -10.582 70.357 1.00 95.88 167 THR A O 1
ATOM 1222 N N . GLU A 1 168 ? -42.378 -8.682 69.436 1.00 96.00 168 GLU A N 1
ATOM 1223 C CA . GLU A 1 168 ? -42.927 -7.788 70.461 1.00 96.00 168 GLU A CA 1
ATOM 1224 C C . GLU A 1 168 ? -44.462 -7.803 70.464 1.00 96.00 168 GLU A C 1
ATOM 1226 O O . GLU A 1 168 ? -45.076 -8.026 71.506 1.00 96.00 168 GLU A O 1
ATOM 1231 N N . LEU A 1 169 ? -45.095 -7.694 69.290 1.00 96.25 169 LEU A N 1
ATOM 1232 C CA . LEU A 1 169 ? -46.549 -7.810 69.146 1.00 96.25 169 LEU A CA 1
ATOM 1233 C C . LEU A 1 169 ? -47.072 -9.159 69.654 1.00 96.25 169 LEU A C 1
ATOM 1235 O O . LEU A 1 169 ? -48.115 -9.207 70.309 1.00 96.25 169 LEU A O 1
ATOM 1239 N N . GLN A 1 170 ? -46.351 -10.255 69.394 1.00 96.56 170 GLN A N 1
ATOM 1240 C CA . GLN A 1 170 ? -46.689 -11.577 69.922 1.00 96.56 170 GLN A CA 1
ATOM 1241 C C . GLN A 1 170 ? -46.607 -11.618 71.457 1.00 96.56 170 GLN A C 1
ATOM 1243 O O . GLN A 1 170 ? -47.472 -12.223 72.102 1.00 96.56 170 GLN A O 1
ATOM 1248 N N . ALA A 1 171 ? -45.602 -10.971 72.053 1.00 95.69 171 ALA A N 1
ATOM 1249 C CA . ALA A 1 171 ? -45.480 -10.849 73.503 1.00 95.69 171 ALA A CA 1
ATOM 1250 C C . ALA A 1 171 ? -46.650 -10.042 74.093 1.00 95.69 171 ALA A C 1
ATOM 1252 O O . ALA A 1 171 ? -47.353 -10.552 74.968 1.00 95.69 171 ALA A O 1
ATOM 1253 N N . THR A 1 172 ? -46.955 -8.859 73.546 1.00 94.44 172 THR A N 1
ATOM 1254 C CA . THR A 1 172 ? -48.089 -8.025 73.986 1.00 94.44 172 THR A CA 1
ATOM 1255 C C . THR A 1 172 ? -49.427 -8.753 73.845 1.00 94.44 172 THR A C 1
ATOM 1257 O O . THR A 1 172 ? -50.257 -8.715 74.751 1.00 94.44 172 THR A O 1
ATOM 1260 N N . ALA A 1 173 ? -49.651 -9.473 72.742 1.00 95.69 173 ALA A N 1
ATOM 1261 C CA . ALA A 1 173 ? -50.862 -10.273 72.561 1.00 95.69 173 ALA A CA 1
ATOM 1262 C C . ALA A 1 173 ? -50.995 -11.372 73.633 1.00 95.69 173 ALA A C 1
ATOM 1264 O O . ALA A 1 173 ? -52.098 -11.650 74.110 1.00 95.69 173 ALA A O 1
ATOM 1265 N N . THR A 1 174 ? -49.873 -11.971 74.046 1.00 94.75 174 THR A N 1
ATOM 1266 C CA . THR A 1 174 ? -49.829 -12.983 75.113 1.00 94.75 174 THR A CA 1
ATOM 1267 C C . THR A 1 174 ? -50.126 -12.368 76.485 1.00 94.75 174 THR A C 1
ATOM 1269 O O . THR A 1 174 ? -50.889 -12.946 77.264 1.00 94.75 174 THR A O 1
ATOM 1272 N N . GLU A 1 175 ? -49.600 -11.175 76.771 1.00 93.44 175 GLU A N 1
ATOM 1273 C CA . GLU A 1 175 ? -49.908 -10.420 77.994 1.00 93.44 175 GLU A CA 1
ATOM 1274 C C . GLU A 1 175 ? -51.391 -10.043 78.075 1.00 93.44 175 GLU A C 1
ATOM 1276 O O . GLU A 1 175 ? -52.046 -10.320 79.082 1.00 93.44 175 GLU A O 1
ATOM 1281 N N . VAL A 1 176 ? -51.953 -9.484 76.997 1.00 92.94 176 VAL A N 1
ATOM 1282 C CA . VAL A 1 176 ? -53.377 -9.122 76.922 1.00 92.94 176 VAL A CA 1
ATOM 1283 C C . VAL A 1 176 ? -54.264 -10.352 77.112 1.00 92.94 176 VAL A C 1
ATOM 1285 O O . VAL A 1 176 ? -55.227 -10.296 77.877 1.00 92.94 176 VAL A O 1
ATOM 1288 N N . LYS A 1 177 ? -53.928 -11.483 76.477 1.00 92.50 177 LYS A N 1
ATOM 1289 C CA . LYS A 1 177 ? -54.644 -12.749 76.682 1.00 92.50 177 LYS A CA 1
ATOM 1290 C C . LYS A 1 177 ? -54.621 -13.173 78.152 1.00 92.50 177 LYS A C 1
ATOM 1292 O O . LYS A 1 177 ? -55.670 -13.471 78.709 1.00 92.50 177 LYS A O 1
ATOM 1297 N N . THR A 1 178 ? -53.448 -13.143 78.784 1.00 90.00 178 THR A N 1
ATOM 1298 C CA . THR A 1 178 ? -53.286 -13.516 80.199 1.00 90.00 178 THR A CA 1
ATOM 1299 C C . THR A 1 178 ? -54.114 -12.612 81.119 1.00 90.00 178 THR A C 1
ATOM 1301 O O . THR A 1 178 ? -54.742 -13.092 82.063 1.00 90.00 178 THR A O 1
ATOM 1304 N N . ALA A 1 179 ? -54.170 -11.308 80.827 1.00 88.50 179 ALA A N 1
ATOM 1305 C CA . ALA A 1 179 ? -55.001 -10.363 81.566 1.00 88.50 179 ALA A CA 1
ATOM 1306 C C . ALA A 1 179 ? -56.502 -10.675 81.418 1.00 88.50 179 ALA A C 1
ATOM 1308 O O . ALA A 1 179 ? -57.224 -10.694 82.414 1.00 88.50 179 ALA A O 1
ATOM 1309 N N . ILE A 1 180 ? -56.975 -10.964 80.201 1.00 89.56 180 ILE A N 1
ATOM 1310 C CA . ILE A 1 180 ? -58.372 -11.361 79.959 1.00 89.56 180 ILE A CA 1
ATOM 1311 C C . ILE A 1 180 ? -58.698 -12.675 80.685 1.00 89.56 180 ILE A C 1
ATOM 1313 O O . ILE A 1 180 ? -59.734 -12.753 81.346 1.00 89.56 180 ILE A O 1
ATOM 1317 N N . ASP A 1 181 ? -57.808 -13.671 80.625 1.00 86.38 181 ASP A N 1
ATOM 1318 C CA . ASP A 1 181 ? -57.980 -14.963 81.301 1.00 86.38 181 ASP A CA 1
ATOM 1319 C C . ASP A 1 181 ? -58.150 -14.773 82.823 1.00 86.38 181 ASP A C 1
ATOM 1321 O O . ASP A 1 181 ? -59.089 -15.323 83.402 1.00 86.38 181 ASP A O 1
ATOM 1325 N N . PHE A 1 182 ? -57.342 -13.909 83.460 1.00 82.25 182 PHE A N 1
ATOM 1326 C CA . PHE A 1 182 ? -57.489 -13.541 84.878 1.00 82.25 182 PHE A CA 1
ATOM 1327 C C . PHE A 1 182 ? -58.870 -12.946 85.204 1.00 82.25 182 PHE A C 1
ATOM 1329 O O . PHE A 1 182 ? -59.503 -13.347 86.181 1.00 82.25 182 PHE A O 1
ATOM 1336 N N . PHE A 1 183 ? -59.366 -12.011 84.387 1.00 75.94 183 PHE A N 1
ATOM 1337 C CA . PHE A 1 183 ? -60.670 -11.378 84.623 1.00 75.94 183 PHE A CA 1
ATOM 1338 C C .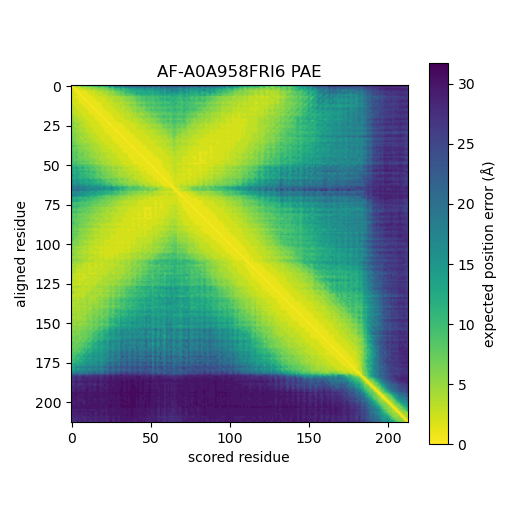 PHE A 1 183 ? -61.864 -12.288 84.281 1.00 75.94 183 PHE A C 1
ATOM 1340 O O . PHE A 1 183 ? -62.940 -12.122 84.855 1.00 75.94 183 PHE A O 1
ATOM 1347 N N . SER A 1 184 ? -61.689 -13.270 83.393 1.00 63.94 184 SER A N 1
ATOM 1348 C CA . SER A 1 184 ? -62.747 -14.201 82.972 1.00 63.94 184 SER A CA 1
ATOM 1349 C C . SER A 1 184 ? -63.019 -15.362 83.949 1.00 63.94 184 SER A C 1
ATOM 1351 O O . SER A 1 184 ? -64.004 -16.080 83.784 1.00 63.94 184 SER A O 1
ATOM 1353 N N . LEU A 1 185 ? -62.216 -15.521 85.011 1.00 59.62 185 LEU A N 1
ATOM 1354 C CA . LEU A 1 185 ? -62.321 -16.634 85.972 1.00 59.62 185 LEU A CA 1
ATOM 1355 C C . LEU A 1 185 ? -63.441 -16.511 87.028 1.00 59.62 185 LEU A C 1
ATOM 1357 O O . LEU A 1 185 ? -63.660 -17.447 87.792 1.00 59.62 185 LEU A O 1
ATOM 1361 N N . ASN A 1 186 ? -64.226 -15.431 87.045 1.00 54.03 186 ASN A N 1
ATOM 1362 C CA . ASN A 1 186 ? -65.290 -15.220 88.040 1.00 54.03 186 ASN A CA 1
ATOM 1363 C C . ASN A 1 186 ? -66.710 -15.473 87.503 1.00 54.03 186 ASN A C 1
ATOM 1365 O O . ASN A 1 186 ? -67.599 -14.640 87.673 1.00 54.03 186 ASN A O 1
ATOM 1369 N N . GLN A 1 187 ? -66.957 -16.632 86.885 1.00 52.88 187 GLN A N 1
ATOM 1370 C CA . GLN A 1 187 ? -68.336 -17.111 86.667 1.00 52.88 187 GLN A CA 1
ATOM 1371 C C . GLN A 1 187 ? -68.707 -18.322 87.543 1.00 52.88 187 GLN A C 1
ATOM 1373 O O . GLN A 1 187 ? -69.887 -18.643 87.672 1.00 52.88 187 GLN A O 1
ATOM 1378 N N . SER A 1 188 ? -67.733 -18.925 88.234 1.00 51.28 188 SER A N 1
ATOM 1379 C CA . SER A 1 188 ? -67.948 -20.107 89.085 1.00 51.28 188 SER A CA 1
ATOM 1380 C C . SER A 1 188 ? -68.102 -19.791 90.583 1.00 51.28 188 SER A C 1
ATOM 1382 O O . SER A 1 188 ? -68.727 -20.573 91.295 1.00 51.28 188 SER A O 1
ATOM 1384 N N . ASP A 1 189 ? -67.635 -18.629 91.061 1.00 49.97 189 ASP A N 1
ATOM 1385 C CA . ASP A 1 189 ? -67.612 -18.299 92.503 1.00 49.97 189 ASP A CA 1
ATOM 1386 C C . ASP A 1 189 ? -68.819 -17.485 93.011 1.00 49.97 189 ASP A C 1
ATOM 1388 O O . ASP A 1 189 ? -68.981 -17.278 94.213 1.00 49.97 189 ASP A O 1
ATOM 1392 N N . ILE A 1 190 ? -69.743 -17.076 92.133 1.00 51.59 190 ILE A N 1
ATOM 1393 C CA . ILE A 1 190 ? -70.932 -16.291 92.533 1.00 51.59 190 ILE A CA 1
ATOM 1394 C C . ILE A 1 190 ? -72.060 -17.185 93.110 1.00 51.59 190 ILE A C 1
ATOM 1396 O O . ILE A 1 190 ? -73.048 -16.681 93.636 1.00 51.59 190 ILE A O 1
ATOM 1400 N N . SER A 1 191 ? -71.922 -18.518 93.103 1.00 47.22 191 SER A N 1
ATOM 1401 C CA . SER A 1 191 ? -73.014 -19.435 93.498 1.00 47.22 191 SER A CA 1
ATOM 1402 C C . SER A 1 191 ? -72.978 -19.984 94.937 1.00 47.22 191 SER A C 1
ATOM 1404 O O . SER A 1 191 ? -73.836 -20.800 95.266 1.00 47.22 191 SER A O 1
ATOM 1406 N N . GLN A 1 192 ? -72.061 -19.568 95.825 1.00 47.69 192 GLN A N 1
ATOM 1407 C CA . GLN A 1 192 ? -71.973 -20.149 97.188 1.00 47.69 192 GLN A CA 1
ATOM 1408 C C . GLN A 1 192 ? -72.260 -19.218 98.379 1.00 47.69 192 GLN A C 1
ATOM 1410 O O . GLN A 1 192 ? -72.141 -19.647 99.525 1.00 47.69 192 GLN A O 1
ATOM 1415 N N . SER A 1 193 ? -72.756 -17.998 98.174 1.00 42.97 193 SER A N 1
ATOM 1416 C CA . SER A 1 193 ? -73.258 -17.151 99.272 1.00 42.97 193 SER A CA 1
ATOM 1417 C C . SER A 1 193 ? -74.787 -17.216 99.405 1.00 42.97 193 SER A C 1
ATOM 1419 O O . SER A 1 193 ? -75.483 -16.202 99.408 1.00 42.97 193 SER A O 1
ATOM 1421 N N . GLN A 1 194 ? -75.349 -18.424 99.535 1.00 50.97 194 GLN A N 1
ATOM 1422 C CA . GLN A 1 194 ? -76.758 -18.579 99.911 1.00 50.97 194 GLN A CA 1
ATOM 1423 C C . GLN A 1 194 ? -76.953 -18.300 101.408 1.00 50.97 194 GLN A C 1
ATOM 1425 O O . GLN A 1 194 ? -76.508 -19.043 102.281 1.00 50.97 194 GLN A O 1
ATOM 1430 N N . LEU A 1 195 ? -77.648 -17.191 101.663 1.00 47.41 195 LEU A N 1
ATOM 1431 C CA . LEU A 1 195 ? -78.158 -16.714 102.942 1.00 47.41 195 LEU A CA 1
ATOM 1432 C C . LEU A 1 195 ? -78.809 -17.827 103.786 1.00 47.41 195 LEU A C 1
ATOM 1434 O O . LEU A 1 195 ? -79.877 -18.340 103.450 1.00 47.41 195 LEU A O 1
ATOM 1438 N N . GLY A 1 196 ? -78.243 -18.093 104.962 1.00 42.16 196 GLY A N 1
ATOM 1439 C CA . GLY A 1 196 ? -78.960 -18.729 106.065 1.00 42.16 196 GLY A CA 1
ATOM 1440 C C . GLY A 1 196 ? -79.851 -17.712 106.788 1.00 42.16 196 GLY A C 1
ATOM 1441 O O . GLY A 1 196 ? -79.364 -16.929 107.597 1.00 42.16 196 GLY A O 1
ATOM 1442 N N . LEU A 1 197 ? -81.158 -17.720 106.513 1.00 44.31 197 LEU A N 1
ATOM 1443 C CA . LEU A 1 197 ? -82.163 -16.966 107.280 1.00 44.31 197 LEU A CA 1
ATOM 1444 C C . LEU A 1 197 ? -82.683 -17.798 108.476 1.00 44.31 197 LEU A C 1
ATOM 1446 O O . LEU A 1 197 ? -82.968 -18.988 108.308 1.00 44.31 197 LEU A O 1
ATOM 1450 N N . PRO A 1 198 ? -82.869 -17.208 109.675 1.00 47.16 198 PRO A N 1
ATOM 1451 C CA . PRO A 1 198 ? -83.378 -17.927 110.842 1.00 47.16 198 PRO A CA 1
ATOM 1452 C C . PRO A 1 198 ? -84.913 -18.061 110.821 1.00 47.16 198 PRO A C 1
ATOM 1454 O O . PRO A 1 198 ? -85.644 -17.121 110.508 1.00 47.16 198 PRO A O 1
ATOM 1457 N N . LYS A 1 199 ? -85.419 -19.243 111.203 1.00 49.09 199 LYS A N 1
ATOM 1458 C CA . LYS A 1 199 ? -86.856 -19.555 111.328 1.00 49.09 199 LYS A CA 1
ATOM 1459 C C . LYS A 1 199 ? -87.466 -18.904 112.578 1.00 49.09 199 LYS A C 1
ATOM 1461 O O . LYS A 1 199 ? -87.029 -19.193 113.689 1.00 49.09 199 LYS A O 1
ATOM 1466 N N . ARG A 1 200 ? -88.553 -18.136 112.421 1.00 39.34 200 ARG A N 1
ATOM 1467 C CA . ARG A 1 200 ? -89.423 -17.680 113.525 1.00 39.34 200 ARG A CA 1
ATOM 1468 C C . ARG A 1 200 ? -90.798 -18.357 113.434 1.00 39.34 200 ARG A C 1
ATOM 1470 O O . ARG A 1 200 ? -91.477 -18.261 112.419 1.00 39.34 200 ARG A O 1
ATOM 1477 N N . ARG A 1 201 ? -91.178 -19.064 114.504 1.00 50.28 201 ARG A N 1
ATOM 1478 C CA . ARG A 1 201 ? -92.512 -19.645 114.755 1.00 50.28 201 ARG A CA 1
ATOM 1479 C C . ARG A 1 201 ? -93.474 -18.573 115.276 1.00 50.28 201 ARG A C 1
ATOM 1481 O O . ARG A 1 201 ? -93.053 -17.828 116.153 1.00 50.28 201 ARG A O 1
ATOM 1488 N N . THR A 1 202 ? -94.744 -18.631 114.859 1.00 41.91 202 THR A N 1
ATOM 1489 C CA . THR A 1 202 ? -95.958 -18.532 115.710 1.00 41.91 202 THR A CA 1
ATOM 1490 C C . THR A 1 202 ? -97.221 -18.812 114.877 1.00 41.91 202 THR A C 1
ATOM 1492 O O . THR A 1 202 ? -97.261 -18.525 113.685 1.00 41.91 202 THR A O 1
ATOM 1495 N N . ALA A 1 203 ? -98.228 -19.427 115.503 1.00 44.16 203 ALA A N 1
ATOM 1496 C CA . ALA A 1 203 ? -99.449 -19.959 114.894 1.00 44.16 203 ALA A CA 1
ATOM 1497 C C . ALA A 1 203 ? -100.694 -19.064 115.129 1.00 44.16 203 ALA A C 1
ATOM 1499 O O . ALA A 1 203 ? -100.810 -18.512 116.216 1.00 44.16 203 ALA A O 1
ATOM 1500 N N . LEU A 1 204 ? -101.560 -18.981 114.093 1.00 46.00 204 LEU A N 1
ATOM 1501 C CA . LEU A 1 204 ? -103.055 -19.005 113.978 1.00 46.00 204 LEU A CA 1
ATOM 1502 C C . LEU A 1 204 ? -103.962 -18.397 115.086 1.00 46.00 204 LEU A C 1
ATOM 1504 O O . LEU A 1 204 ? -103.618 -18.534 116.256 1.00 46.00 204 LEU A O 1
ATOM 1508 N N . PRO A 1 205 ? -105.172 -17.838 114.775 1.00 55.22 205 PRO A N 1
ATOM 1509 C CA . PRO A 1 205 ? -106.244 -18.532 114.016 1.00 55.22 205 PRO A CA 1
ATOM 1510 C C . PRO A 1 205 ? -107.214 -17.685 113.129 1.00 55.22 205 PRO A C 1
ATOM 1512 O O . PRO A 1 205 ? -107.146 -16.463 113.076 1.00 55.22 205 PRO A O 1
ATOM 1515 N N . GLN A 1 206 ? -108.108 -18.398 112.412 1.00 54.09 206 GLN A N 1
ATOM 1516 C CA . GLN A 1 206 ? -109.187 -17.940 111.495 1.00 54.09 206 GLN A CA 1
ATOM 1517 C C . GLN A 1 206 ? -110.395 -17.285 112.218 1.00 54.09 206 GLN A C 1
ATOM 1519 O O . GLN A 1 206 ? -110.492 -17.421 113.439 1.00 54.09 206 GLN A O 1
ATOM 1524 N N . PRO A 1 207 ? -111.348 -16.634 111.500 1.00 54.34 207 PRO A N 1
ATOM 1525 C CA . PRO A 1 207 ? -112.567 -17.336 111.011 1.00 54.34 207 PRO A CA 1
ATOM 1526 C C . PRO A 1 207 ? -113.095 -16.868 109.613 1.00 54.34 207 PRO A C 1
ATOM 1528 O O . PRO A 1 207 ? -112.721 -15.802 109.141 1.00 54.34 207 PRO A O 1
ATOM 1531 N N . ALA A 1 208 ? -113.741 -17.756 108.826 1.00 48.62 208 ALA A N 1
ATOM 1532 C CA . ALA A 1 208 ? -115.188 -17.838 108.457 1.00 48.62 208 ALA A CA 1
ATOM 1533 C C . ALA A 1 208 ? -115.790 -16.603 107.719 1.00 48.62 208 ALA A C 1
ATOM 1535 O O . ALA A 1 208 ? -115.519 -15.486 108.121 1.00 48.62 208 ALA A O 1
ATOM 1536 N N . ALA A 1 209 ? -116.675 -16.647 106.709 1.00 45.00 209 ALA A N 1
ATOM 1537 C CA . ALA A 1 209 ? -117.383 -17.672 105.930 1.00 45.00 209 ALA A CA 1
ATOM 1538 C C . ALA A 1 209 ? -118.047 -17.013 104.679 1.00 45.00 209 ALA A C 1
ATOM 1540 O O . ALA A 1 209 ? -118.341 -15.826 104.737 1.00 45.00 209 ALA A O 1
ATOM 1541 N N . LYS A 1 210 ? -118.296 -17.827 103.625 1.00 44.59 210 LYS A N 1
ATOM 1542 C CA . LYS A 1 210 ? -119.469 -17.944 102.693 1.00 44.59 210 LYS A CA 1
ATOM 1543 C C . LYS A 1 210 ? -120.219 -16.685 102.189 1.00 44.59 210 LYS A C 1
ATOM 1545 O O . LYS A 1 210 ? -120.440 -15.770 102.956 1.00 44.59 210 LYS A O 1
ATOM 1550 N N . THR A 1 211 ? -120.867 -16.593 101.018 1.00 41.22 211 THR A N 1
ATOM 1551 C CA . THR A 1 211 ? -121.086 -17.331 99.741 1.00 41.22 211 THR A CA 1
ATOM 1552 C C . THR A 1 211 ? -122.164 -16.512 98.990 1.00 41.22 211 THR A C 1
ATOM 1554 O O . THR A 1 211 ? -122.988 -15.905 99.669 1.00 41.22 211 THR A O 1
ATOM 1557 N N . LEU A 1 212 ? -122.193 -16.529 97.648 1.00 45.09 212 LEU A N 1
ATOM 1558 C CA . LEU A 1 212 ? -123.364 -16.574 96.723 1.00 45.09 212 LEU A CA 1
ATOM 1559 C C . LEU A 1 212 ? -122.786 -16.270 95.323 1.00 45.09 212 LEU A C 1
ATOM 1561 O O . LEU A 1 212 ? -122.168 -15.225 95.155 1.00 45.09 212 LEU A O 1
ATOM 1565 N N . VAL A 1 213 ? -122.792 -17.158 94.325 1.00 42.97 213 VAL A N 1
ATOM 1566 C CA . VAL A 1 213 ? -123.846 -18.033 93.770 1.00 42.97 213 VAL A CA 1
ATOM 1567 C C . VAL A 1 213 ? -123.279 -19.411 93.428 1.00 42.97 213 VAL A C 1
ATOM 1569 O O . VAL A 1 213 ? -122.093 -19.467 93.034 1.00 42.97 213 VAL A O 1
#

Foldseek 3Di:
DLVVLVVLLVVLVVVLVVLVVVLVVLVVLLVVLVVLLVVLVVQLVVLVVQLVVLVVQLVVLVVVPPVSVVSNVVSVVSNVVSVVSNVVSVVSNVVSVVSSVVSVVSSVVSVVVSVVSVVVSVVSNVVSVVVVVVVVVVVVVVVVVVVVVVVVVVVVVVVVVVVVVVVVVVVVVVVVVVVVVVVPPPPPPPPPPDDDDDDDDDDDDDDDDDDDD

Solvent-accessible surface area (backbone atoms only — not comparable to full-atom values): 11388 Å² total; per-residue (Å²): 108,33,66,62,23,53,53,49,24,53,49,31,51,53,50,38,53,51,47,51,55,50,34,53,53,34,53,52,48,37,51,52,37,54,50,48,42,54,54,36,53,51,50,28,49,49,19,52,50,46,28,54,52,18,51,51,43,30,53,54,14,61,71,52,45,84,83,12,54,70,49,32,55,52,19,51,52,49,25,53,49,18,53,51,48,31,52,52,30,50,55,50,40,54,53,38,54,52,49,36,57,54,33,51,52,52,36,52,51,42,66,61,45,43,60,54,36,52,51,50,22,52,54,30,47,51,50,19,52,53,42,48,52,50,51,56,51,50,54,51,51,50,52,51,51,53,52,48,51,52,51,50,53,50,52,51,54,52,50,52,52,50,53,50,52,53,52,51,52,52,49,51,53,50,52,54,48,52,53,50,53,65,70,65,66,74,76,76,73,80,79,75,82,75,81,86,79,85,89,83,88,86,80,87,86,87,82,91,79,91,88,90,134

Mean predicted aligned error: 12.88 Å

Sequence (213 aa):
SAENAAHTETIAQNVSQHASVGGEAVMQTVSAMREIVSKISIIGEIARQTNLLALNAAIEAARAGESGRGFAVVAAEVRKLAERSQAAAGEINEVSANNIVIAEKAGETLQFILPEIEKTAELVRQISIASSEQSSGIEQINKAIQQFDQAIQQNAASAEELSASATELQATATEVKTAIDFFSLNQSDISQSQLGLPKRRTALPQPAAKTLV

Secondary structure (DSSP, 8-state):
-HHHHHHHHHHHHHHHHHHHHHHHHHHHHHHHHHHHHHHHHHHHHHHHHHHHHHHHHHHHHHHTGGGGHHHHHHHHHHHHHHHHHHHHHHHHHHHHHHHHHHHHHHHHHHHHHHHHHHHHHHHHHHHHHHHHHHHHHHHHHHHHHHHHHHHHHHHHHHHHHHHHHHHHHHHHHHHHHHHHHHHHTTTSGGGS----PPP--------------